Protein AF-A0A3B8LPH6-F1 (afdb_monomer)

Nearest PDB structures (foldseek):
  3hgm-assembly2_D  TM=7.613E-01  e=6.198E-11  Halomonas elongata
  3s3t-assembly1_A  TM=7.847E-01  e=5.591E-10  Lactiplantibacillus plantarum
  3ab8-assembly1_A  TM=7.758E-01  e=8.151E-10  Thermus thermophilus HB8
  5cb0-assembly1_A  TM=7.463E-01  e=8.337E-09  Escherichia coli K-12
  3fg9-assembly3_E  TM=6.403E-01  e=3.191E-07  Lactiplantibacillus plantarum

Mean predicted aligned error: 10.12 Å

Radius of gyration: 23.24 Å; Cα contacts (8 Å, |Δi|>4): 334; chains: 1; bounding box: 80×33×64 Å

Structure (mmCIF, N/CA/C/O backbone):
data_AF-A0A3B8LPH6-F1
#
_entry.id   AF-A0A3B8LPH6-F1
#
loop_
_atom_site.group_PDB
_atom_site.id
_atom_site.type_symbol
_atom_site.label_atom_id
_atom_site.label_alt_id
_atom_site.label_comp_id
_atom_site.label_asym_id
_atom_site.label_entity_id
_atom_site.label_seq_id
_atom_site.pdbx_PDB_ins_code
_atom_site.Cartn_x
_atom_site.Cartn_y
_atom_site.Cartn_z
_atom_site.occupancy
_atom_site.B_iso_or_equiv
_atom_site.auth_seq_id
_atom_site.auth_comp_id
_atom_site.auth_asym_id
_atom_site.auth_atom_id
_atom_site.pdbx_PDB_model_num
ATOM 1 N N . MET A 1 1 ? -33.692 20.816 -14.068 1.00 32.69 1 MET A N 1
ATOM 2 C CA . MET A 1 1 ? -32.895 20.202 -15.148 1.00 32.69 1 MET A CA 1
ATOM 3 C C . MET A 1 1 ? -31.605 19.705 -14.508 1.00 32.69 1 MET A C 1
ATOM 5 O O . MET A 1 1 ? -30.632 20.439 -14.446 1.00 32.69 1 MET A O 1
ATOM 9 N N . LEU A 1 2 ? -31.676 18.539 -13.862 1.00 27.64 2 LEU A N 1
ATOM 10 C CA . LEU A 1 2 ? -30.582 17.932 -13.099 1.00 27.64 2 LEU A CA 1
ATOM 11 C C . LEU A 1 2 ? -29.952 16.872 -13.994 1.00 27.64 2 LEU A C 1
ATOM 13 O O . LEU A 1 2 ? -30.613 15.901 -14.356 1.00 27.64 2 LEU A O 1
ATOM 17 N N . VAL A 1 3 ? -28.712 17.108 -14.406 1.00 26.84 3 VAL A N 1
ATOM 18 C CA . VAL A 1 3 ? -27.952 16.158 -15.212 1.00 26.84 3 VAL A CA 1
ATOM 19 C C . VAL A 1 3 ? -27.444 15.083 -14.257 1.00 26.84 3 VAL A C 1
ATOM 21 O O . VAL A 1 3 ? -26.535 15.318 -13.467 1.00 26.84 3 VAL A O 1
ATOM 24 N N . HIS A 1 4 ? -28.092 13.920 -14.292 1.00 27.17 4 HIS A N 1
ATOM 25 C CA . HIS A 1 4 ? -27.552 12.668 -13.776 1.00 27.17 4 HIS A CA 1
ATOM 26 C C . HIS A 1 4 ? -26.277 12.368 -14.575 1.00 27.17 4 HIS A C 1
ATOM 28 O O . HIS A 1 4 ? -26.345 11.915 -15.716 1.00 27.17 4 HIS A O 1
ATOM 34 N N . MET A 1 5 ? -25.112 12.679 -14.009 1.00 23.91 5 MET A N 1
ATOM 35 C CA . MET A 1 5 ? -23.829 12.272 -14.570 1.00 23.91 5 MET A CA 1
ATOM 36 C C . MET A 1 5 ? -23.584 10.824 -14.138 1.00 23.91 5 MET A C 1
ATOM 38 O O . MET A 1 5 ? -22.900 10.556 -13.156 1.00 23.91 5 MET A O 1
ATOM 42 N N . GLN A 1 6 ? -24.220 9.883 -14.841 1.00 26.06 6 GLN A N 1
ATOM 43 C CA . GLN A 1 6 ? -23.790 8.489 -14.837 1.00 26.06 6 GLN A CA 1
ATOM 44 C C . GLN A 1 6 ? -22.379 8.459 -15.425 1.00 26.06 6 GLN A C 1
ATOM 46 O O . GLN A 1 6 ? -22.194 8.609 -16.633 1.00 26.06 6 GLN A O 1
ATOM 51 N N . VAL A 1 7 ? -21.380 8.305 -14.560 1.00 29.08 7 VAL A N 1
ATOM 52 C CA . VAL A 1 7 ? -20.050 7.868 -14.970 1.00 29.08 7 VAL A CA 1
ATOM 53 C C . VAL A 1 7 ? -20.232 6.458 -15.528 1.00 29.08 7 VAL A C 1
ATOM 55 O O . VAL A 1 7 ? -20.492 5.511 -14.790 1.00 29.08 7 VAL A O 1
ATOM 58 N N . LEU A 1 8 ? -20.196 6.345 -16.855 1.00 24.50 8 LEU A N 1
ATOM 59 C CA . LEU A 1 8 ? -20.057 5.080 -17.564 1.00 24.50 8 LEU A CA 1
ATOM 60 C C . LEU A 1 8 ? -18.730 4.452 -17.121 1.00 24.50 8 LEU A C 1
ATOM 62 O O . LEU A 1 8 ? -17.675 4.803 -17.642 1.00 24.50 8 LEU A O 1
ATOM 66 N N . MET A 1 9 ? -18.789 3.544 -16.145 1.00 28.52 9 MET A N 1
ATOM 67 C CA . MET A 1 9 ? -17.714 2.595 -15.867 1.00 28.52 9 MET A CA 1
ATOM 68 C C . MET A 1 9 ? -17.659 1.636 -17.060 1.00 28.52 9 MET A C 1
ATOM 70 O O . MET A 1 9 ? -18.396 0.653 -17.127 1.00 28.52 9 MET A O 1
ATOM 74 N N . THR A 1 10 ? -16.868 1.971 -18.077 1.00 29.16 10 THR A N 1
ATOM 75 C CA . THR A 1 10 ? -16.512 1.022 -19.132 1.00 29.16 10 THR A CA 1
ATOM 76 C C . THR A 1 10 ? -15.682 -0.077 -18.483 1.00 29.16 10 THR A C 1
ATOM 78 O O . THR A 1 10 ? -14.608 0.212 -17.963 1.00 29.16 10 THR A O 1
ATOM 81 N N . GLY A 1 11 ? -16.209 -1.303 -18.467 1.00 31.48 11 GLY A N 1
ATOM 82 C CA . GLY A 1 11 ? -15.582 -2.458 -17.829 1.00 31.48 11 GLY A CA 1
ATOM 83 C C . GLY A 1 11 ? -14.140 -2.668 -18.288 1.00 31.48 11 GLY A C 1
ATOM 84 O O . GLY A 1 11 ? -13.902 -3.076 -19.425 1.00 31.48 11 GLY A O 1
ATOM 85 N N . GLY A 1 12 ? -13.202 -2.378 -17.388 1.00 34.47 12 GLY A N 1
ATOM 86 C CA . GLY A 1 12 ? -11.837 -2.888 -17.429 1.00 34.47 12 GLY A CA 1
ATOM 87 C C . GLY A 1 12 ? -11.775 -4.323 -16.884 1.00 34.47 12 GLY A C 1
ATOM 88 O O . GLY A 1 12 ? -12.769 -4.818 -16.344 1.00 34.47 12 GLY A O 1
ATOM 89 N N . PRO A 1 13 ? -10.640 -5.024 -17.052 1.00 41.91 13 PRO A N 1
ATOM 90 C CA . PRO A 1 13 ? -10.456 -6.372 -16.521 1.00 41.91 13 PRO A CA 1
ATOM 91 C C . PRO A 1 13 ? -10.675 -6.404 -14.998 1.00 41.91 13 PRO A C 1
ATOM 93 O O . PRO A 1 13 ? -10.377 -5.441 -14.298 1.00 41.91 13 PRO A O 1
ATOM 96 N N . MET A 1 14 ? -11.218 -7.524 -14.508 1.00 48.88 14 MET A N 1
ATOM 97 C CA . MET A 1 14 ? -11.501 -7.805 -13.091 1.00 48.88 14 MET A CA 1
ATOM 98 C C . MET A 1 14 ? -10.328 -7.369 -12.188 1.00 48.88 14 MET A C 1
ATOM 100 O O . MET A 1 14 ? -9.176 -7.663 -12.503 1.00 48.88 14 MET A O 1
ATOM 104 N N . GLY A 1 15 ? -10.628 -6.639 -11.107 1.00 62.53 15 GLY A N 1
ATOM 105 C CA . GLY A 1 15 ? -9.662 -5.814 -10.375 1.00 62.53 15 GLY A CA 1
ATOM 106 C C . GLY A 1 15 ? -8.445 -6.556 -9.804 1.00 62.53 15 GLY A C 1
ATOM 107 O O . GLY A 1 15 ? -8.575 -7.623 -9.211 1.00 62.53 15 GLY A O 1
ATOM 108 N N . LEU A 1 16 ? -7.265 -5.936 -9.946 1.00 84.94 16 LEU A N 1
ATOM 109 C CA . LEU A 1 16 ? -5.978 -6.387 -9.394 1.00 84.94 16 LEU A CA 1
ATOM 110 C C . LEU A 1 16 ? -6.007 -6.625 -7.872 1.00 84.94 16 LEU A C 1
ATOM 112 O O . LEU A 1 16 ? -5.319 -7.515 -7.381 1.00 84.94 16 LEU A O 1
ATOM 116 N N . PHE A 1 17 ? -6.807 -5.851 -7.133 1.00 91.06 17 PHE A N 1
ATOM 117 C CA . PHE A 1 17 ? -6.921 -5.944 -5.676 1.00 91.06 17 PHE A CA 1
ATOM 118 C C . PHE A 1 17 ? -8.282 -6.484 -5.263 1.00 91.06 17 PHE A C 1
ATOM 120 O O . PHE A 1 17 ? -9.307 -6.023 -5.755 1.00 91.06 17 PHE A O 1
ATOM 127 N N . LYS A 1 18 ? -8.298 -7.408 -4.302 1.00 93.38 18 LYS A N 1
ATOM 128 C CA . LYS A 1 18 ? -9.516 -7.921 -3.661 1.00 93.38 18 LYS A CA 1
ATOM 129 C C . LYS A 1 18 ? -9.637 -7.428 -2.226 1.00 93.38 18 LYS A C 1
ATOM 131 O O . LYS A 1 18 ? -10.752 -7.208 -1.752 1.00 93.38 18 LYS A O 1
ATOM 136 N N . HIS A 1 19 ? -8.512 -7.227 -1.543 1.00 95.12 19 HIS A N 1
ATOM 137 C CA . HIS A 1 19 ? -8.480 -6.705 -0.183 1.00 95.12 19 HIS A CA 1
ATOM 138 C C . HIS A 1 19 ? -7.357 -5.682 0.007 1.00 95.12 19 HIS A C 1
ATOM 140 O O . HIS A 1 19 ? -6.170 -5.996 -0.090 1.00 95.12 19 HIS A O 1
ATOM 146 N N . ILE A 1 20 ? -7.755 -4.451 0.324 1.00 96.00 20 ILE A N 1
ATOM 147 C CA . ILE A 1 20 ? -6.859 -3.327 0.591 1.00 96.00 20 ILE A CA 1
ATOM 148 C C . ILE A 1 20 ? -6.884 -3.018 2.089 1.00 96.00 20 ILE A C 1
ATOM 150 O O . ILE A 1 20 ? -7.947 -2.955 2.709 1.00 96.00 20 ILE A O 1
ATOM 154 N N . VAL A 1 21 ? -5.711 -2.791 2.673 1.00 96.38 21 VAL A N 1
ATOM 155 C CA . VAL A 1 21 ? -5.554 -2.283 4.040 1.00 96.38 21 VAL A CA 1
ATOM 156 C C . VAL A 1 21 ? -5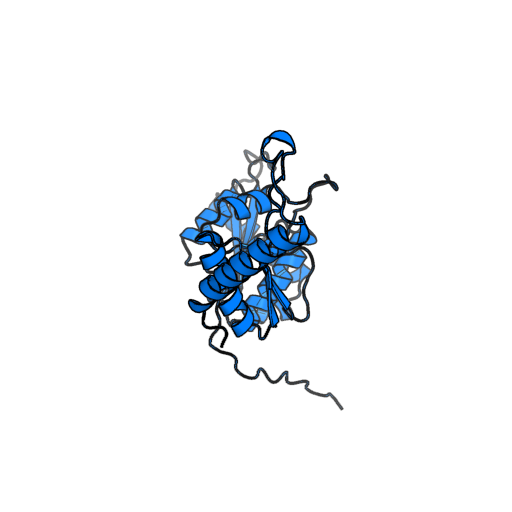.002 -0.874 3.995 1.00 96.38 21 VAL A C 1
ATOM 158 O O . VAL A 1 21 ? -4.034 -0.623 3.289 1.00 96.38 21 VAL A O 1
ATOM 161 N N . VAL A 1 22 ? -5.552 0.034 4.797 1.00 95.12 22 VAL A N 1
ATOM 162 C CA . VAL A 1 22 ? -4.958 1.356 5.024 1.00 95.12 22 VAL A CA 1
ATOM 163 C C . VAL A 1 22 ? -4.724 1.602 6.507 1.00 95.12 22 VAL A C 1
ATOM 165 O O . VAL A 1 22 ? -5.615 1.395 7.330 1.00 95.12 22 VAL A O 1
ATOM 168 N N . GLY A 1 23 ? -3.515 2.041 6.852 1.00 92.44 23 GLY A N 1
ATOM 169 C CA . GLY A 1 23 ? -3.179 2.472 8.207 1.00 92.44 23 GLY A CA 1
ATOM 170 C C . GLY A 1 23 ? -3.486 3.954 8.413 1.00 92.44 23 GLY A C 1
ATOM 171 O O . GLY A 1 23 ? -3.095 4.778 7.586 1.00 92.44 23 GLY A O 1
ATOM 172 N N . THR A 1 24 ? -4.130 4.307 9.527 1.00 91.50 24 THR A N 1
ATOM 173 C CA . THR A 1 24 ? -4.400 5.703 9.891 1.00 91.50 24 THR A CA 1
ATOM 174 C C . THR A 1 24 ? -3.997 6.033 11.326 1.00 91.50 24 THR A C 1
ATOM 176 O O . THR A 1 24 ? -4.273 5.289 12.266 1.00 91.50 24 THR A O 1
ATOM 179 N N . ASP A 1 25 ? -3.340 7.179 11.492 1.00 88.38 25 ASP A N 1
ATOM 180 C CA . ASP A 1 25 ? -3.111 7.862 12.769 1.00 88.38 25 ASP A CA 1
ATOM 181 C C . ASP A 1 25 ? -3.979 9.130 12.899 1.00 88.38 25 ASP A C 1
ATOM 183 O O . ASP A 1 25 ? -3.735 9.949 13.779 1.00 88.38 25 ASP A O 1
ATOM 187 N N . PHE A 1 26 ? -4.971 9.297 12.010 1.00 89.19 26 PHE A N 1
ATOM 188 C CA . PHE A 1 26 ? -5.825 10.487 11.867 1.00 89.19 26 PHE A CA 1
ATOM 189 C C . PHE A 1 26 ? -5.074 11.789 11.559 1.00 89.19 26 PHE A C 1
ATOM 191 O O . PHE A 1 26 ? -5.611 12.884 11.722 1.00 89.19 26 PHE A O 1
ATOM 198 N N . SER A 1 27 ? -3.826 11.694 11.096 1.00 88.12 27 SER A N 1
ATOM 199 C CA . SER A 1 27 ? -3.120 12.847 10.550 1.00 88.12 27 SER A CA 1
ATOM 200 C C . SER A 1 27 ? -3.641 13.199 9.156 1.00 88.12 27 SER A C 1
ATOM 202 O O . SER A 1 27 ? -4.091 12.341 8.401 1.00 88.12 27 SER A O 1
ATOM 204 N N . GLN A 1 28 ? -3.444 14.451 8.735 1.00 85.94 28 GLN A N 1
ATOM 205 C CA . GLN A 1 28 ? -3.800 14.897 7.380 1.00 85.94 28 GLN A CA 1
ATOM 206 C C . GLN A 1 28 ? -3.166 14.032 6.270 1.00 85.94 28 GLN A C 1
ATOM 208 O O . GLN A 1 28 ? -3.698 13.914 5.171 1.00 85.94 28 GLN A O 1
ATOM 213 N N . GLN A 1 29 ? -1.992 13.450 6.523 1.00 86.62 29 GLN A N 1
ATOM 214 C CA . GLN A 1 29 ? -1.309 12.586 5.557 1.00 86.62 29 GLN A CA 1
ATOM 215 C C . GLN A 1 29 ? -1.875 11.165 5.554 1.00 86.62 29 GLN A C 1
ATOM 217 O O . GLN A 1 29 ? -1.924 10.542 4.495 1.00 86.62 29 GLN A O 1
ATOM 222 N N . ALA A 1 30 ? -2.335 10.670 6.703 1.00 90.06 30 ALA A N 1
ATOM 223 C CA . ALA A 1 30 ? -3.137 9.457 6.751 1.00 90.06 30 ALA A CA 1
ATOM 224 C C . ALA A 1 30 ? -4.485 9.658 6.051 1.00 90.06 30 ALA A C 1
ATOM 226 O O . ALA A 1 30 ? -4.910 8.769 5.321 1.00 90.06 30 ALA A O 1
ATOM 227 N N . ASP A 1 31 ? -5.106 10.833 6.168 1.00 90.56 31 ASP A N 1
ATOM 228 C CA . ASP A 1 31 ? -6.369 11.108 5.480 1.00 90.56 31 ASP A CA 1
ATOM 229 C C . ASP A 1 31 ? -6.229 11.030 3.960 1.00 90.56 31 ASP A C 1
ATOM 231 O O . ASP A 1 31 ? -7.071 10.452 3.276 1.00 90.56 31 ASP A O 1
ATOM 235 N N . VAL A 1 32 ? -5.122 11.555 3.433 1.00 89.88 32 VAL A N 1
ATOM 236 C CA . VAL A 1 32 ? -4.764 11.428 2.016 1.00 89.88 32 VAL A CA 1
ATOM 237 C C . VAL A 1 32 ? -4.632 9.956 1.604 1.00 89.88 32 VAL A C 1
ATOM 239 O O . VAL A 1 32 ? -5.128 9.567 0.550 1.00 89.88 32 VAL A O 1
ATOM 242 N N . ALA A 1 33 ? -4.013 9.122 2.441 1.00 92.62 33 ALA A N 1
ATOM 243 C CA . ALA A 1 33 ? -3.902 7.689 2.184 1.00 92.62 33 ALA A CA 1
ATOM 244 C C . ALA A 1 33 ? -5.259 6.968 2.252 1.00 92.62 33 ALA A C 1
ATOM 24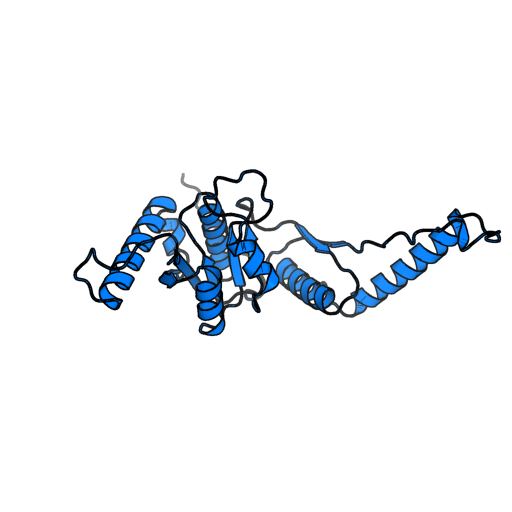6 O O . ALA A 1 33 ? -5.517 6.083 1.441 1.00 92.62 33 ALA A O 1
ATOM 247 N N . VAL A 1 34 ? -6.142 7.358 3.177 1.00 92.69 34 VAL A N 1
ATOM 248 C CA . VAL A 1 34 ? -7.504 6.811 3.279 1.00 92.69 34 VAL A CA 1
ATOM 249 C C . VAL A 1 34 ? -8.329 7.178 2.047 1.00 92.69 34 VAL A C 1
ATOM 251 O O . VAL A 1 34 ? -8.996 6.306 1.496 1.00 92.69 34 VAL A O 1
ATOM 254 N N . GLN A 1 35 ? -8.255 8.423 1.569 1.00 90.69 35 GLN A N 1
ATOM 255 C CA . GLN A 1 35 ? -8.934 8.843 0.336 1.00 90.69 35 GLN A CA 1
ATOM 256 C C . GLN A 1 35 ? -8.493 8.006 -0.867 1.00 90.69 35 GLN A C 1
ATOM 258 O O . GLN A 1 35 ? -9.339 7.523 -1.621 1.00 90.69 35 GLN A O 1
ATOM 263 N N . GLU A 1 36 ? -7.186 7.793 -1.010 1.00 91.31 36 GLU A N 1
ATOM 264 C CA . GLU A 1 36 ? -6.624 6.980 -2.088 1.00 91.31 36 GLU A CA 1
ATOM 265 C C . GLU A 1 36 ? -7.051 5.509 -1.973 1.00 91.31 36 GLU A C 1
ATOM 267 O O . GLU A 1 36 ? -7.463 4.891 -2.953 1.00 91.31 36 GLU A O 1
ATOM 272 N N . ALA A 1 37 ? -7.039 4.949 -0.761 1.00 93.38 37 ALA A N 1
ATOM 273 C CA . ALA A 1 37 ? -7.474 3.578 -0.520 1.00 93.38 37 ALA A CA 1
ATOM 274 C C . ALA A 1 37 ? -8.968 3.378 -0.825 1.00 93.38 37 ALA A C 1
ATOM 276 O O . ALA A 1 37 ? -9.338 2.358 -1.402 1.00 93.38 37 ALA A O 1
ATOM 277 N N . VAL A 1 38 ? -9.826 4.351 -0.490 1.00 91.88 38 VAL A N 1
ATOM 278 C CA . VAL A 1 38 ? -11.256 4.335 -0.851 1.00 91.88 38 VAL A CA 1
ATOM 279 C C . VAL A 1 38 ? -11.436 4.403 -2.367 1.00 91.88 38 VAL A C 1
ATOM 281 O O . VAL A 1 38 ? -12.257 3.667 -2.916 1.00 91.88 38 VAL A O 1
ATOM 284 N N . TYR A 1 39 ? -10.669 5.255 -3.055 1.00 89.38 39 TYR A N 1
ATOM 285 C CA . TYR A 1 39 ? -10.691 5.336 -4.515 1.00 89.38 39 TYR A CA 1
ATOM 286 C C . TYR A 1 39 ? -10.323 3.990 -5.154 1.00 89.38 39 TYR A C 1
ATOM 288 O O . TYR A 1 39 ? -11.112 3.455 -5.936 1.00 89.38 39 TYR A O 1
ATOM 296 N N . LEU A 1 40 ? -9.183 3.410 -4.769 1.00 90.25 40 LEU A N 1
ATOM 297 C CA . LEU A 1 40 ? -8.720 2.118 -5.277 1.00 90.25 40 LEU A CA 1
ATOM 298 C C . LEU A 1 40 ? -9.711 0.998 -4.962 1.00 90.25 40 LEU A C 1
ATOM 300 O O . LEU A 1 40 ? -10.076 0.232 -5.851 1.00 90.25 40 LEU A O 1
ATOM 304 N N . ALA A 1 41 ? -10.212 0.929 -3.729 1.00 92.31 41 ALA A N 1
ATOM 305 C CA . ALA A 1 41 ? -11.171 -0.099 -3.349 1.00 92.31 41 ALA A CA 1
ATOM 306 C C . ALA A 1 41 ? -12.448 -0.025 -4.196 1.00 92.31 41 ALA A C 1
ATOM 308 O O . ALA A 1 41 ? -12.950 -1.051 -4.646 1.00 92.31 41 ALA A O 1
ATOM 309 N N . ARG A 1 42 ? -12.922 1.186 -4.512 1.00 89.31 42 ARG A N 1
ATOM 310 C CA . ARG A 1 42 ? -14.058 1.377 -5.418 1.00 89.31 42 ARG A CA 1
ATOM 311 C C . ARG A 1 42 ? -13.740 0.961 -6.857 1.00 89.31 42 ARG A C 1
ATOM 313 O O . ARG A 1 42 ? -14.590 0.352 -7.493 1.00 89.31 42 ARG A O 1
ATOM 320 N N . GLN A 1 43 ? -12.563 1.306 -7.386 1.00 86.88 43 GLN A N 1
ATOM 321 C CA . GLN A 1 43 ? -12.176 0.951 -8.762 1.00 86.88 43 GLN A CA 1
ATOM 322 C C . GLN A 1 43 ? -12.013 -0.558 -8.959 1.00 86.88 43 GLN A C 1
ATOM 324 O O . GLN A 1 43 ? -12.337 -1.074 -10.024 1.00 86.88 43 GLN A O 1
ATOM 329 N N . HIS A 1 44 ? -11.521 -1.255 -7.938 1.00 88.81 44 HIS A N 1
ATOM 330 C CA . HIS A 1 44 ? -11.242 -2.686 -8.002 1.00 88.81 44 HIS A CA 1
ATOM 331 C C . HIS A 1 44 ? -12.359 -3.561 -7.415 1.00 88.81 44 HIS A C 1
ATOM 333 O O . HIS A 1 44 ? -12.206 -4.777 -7.389 1.00 88.81 44 HIS A O 1
ATOM 339 N N . GLU A 1 45 ? -13.460 -2.960 -6.944 1.00 90.56 45 GLU A N 1
ATOM 340 C CA . GLU A 1 45 ? -14.518 -3.648 -6.182 1.00 90.56 45 GLU A CA 1
ATOM 341 C C . GLU A 1 45 ? -13.951 -4.438 -4.983 1.00 90.56 45 GLU A C 1
ATOM 343 O O . GLU A 1 45 ? -14.429 -5.513 -4.618 1.00 90.56 45 GLU A O 1
ATOM 348 N N . ALA A 1 46 ? -12.896 -3.897 -4.372 1.00 93.00 46 ALA A N 1
ATOM 349 C CA . ALA A 1 46 ? -12.162 -4.528 -3.290 1.00 93.00 46 ALA A CA 1
ATOM 350 C C . ALA A 1 46 ? -12.789 -4.210 -1.929 1.00 93.00 46 ALA A C 1
ATOM 352 O O . ALA A 1 46 ? -13.327 -3.125 -1.690 1.00 93.00 46 ALA A O 1
ATOM 353 N N . LYS A 1 47 ? -12.619 -5.134 -0.986 1.00 95.12 47 LYS A N 1
ATOM 354 C CA . LYS A 1 47 ? -12.839 -4.864 0.434 1.00 95.12 47 LYS A CA 1
ATOM 355 C C . LYS A 1 47 ? -11.769 -3.899 0.948 1.00 95.12 47 LYS A C 1
ATOM 357 O O . LYS A 1 47 ? -10.591 -4.052 0.619 1.00 95.12 47 LYS A O 1
ATOM 362 N N . LEU A 1 48 ? -12.152 -2.972 1.825 1.00 95.44 48 LEU A N 1
ATOM 363 C CA . LEU A 1 48 ? -11.232 -2.047 2.485 1.00 95.44 48 LEU A CA 1
ATOM 364 C C . LEU A 1 48 ? -11.237 -2.249 4.003 1.00 95.44 48 LEU A C 1
ATOM 366 O O . LEU A 1 48 ? -12.264 -2.120 4.665 1.00 95.44 48 LEU A O 1
ATOM 370 N N . SER A 1 49 ? -10.066 -2.505 4.578 1.00 95.19 49 SER A N 1
ATOM 371 C CA . SER A 1 49 ? -9.869 -2.521 6.028 1.00 95.19 49 SER A CA 1
ATOM 372 C C . SER A 1 49 ? -9.076 -1.288 6.464 1.00 95.19 49 SER A C 1
ATOM 374 O O . SER A 1 49 ? -7.931 -1.099 6.059 1.00 95.19 49 SER A O 1
ATOM 376 N N . ILE A 1 50 ? -9.681 -0.440 7.296 1.00 94.38 50 ILE A N 1
ATOM 377 C CA . ILE A 1 50 ? -9.045 0.759 7.853 1.00 94.38 50 ILE A CA 1
ATOM 378 C C . ILE A 1 50 ? -8.558 0.435 9.260 1.00 94.38 50 ILE A C 1
ATOM 380 O O . ILE A 1 50 ? -9.363 0.167 10.155 1.00 94.38 50 ILE A O 1
ATOM 384 N N . LEU A 1 51 ? -7.242 0.450 9.444 1.00 93.44 51 LEU A N 1
ATOM 385 C CA . LEU A 1 51 ? -6.580 0.084 10.687 1.00 93.44 51 LEU A CA 1
ATOM 386 C C . LEU A 1 51 ? -6.071 1.328 11.405 1.00 93.44 51 LEU A C 1
ATOM 388 O O . LEU A 1 51 ? -5.230 2.061 10.887 1.00 93.44 51 LEU A O 1
ATOM 392 N N . HIS A 1 52 ? -6.531 1.517 12.635 1.00 91.62 52 HIS A N 1
ATOM 393 C CA . HIS A 1 52 ? -5.935 2.450 13.575 1.00 91.62 52 HIS A CA 1
ATOM 394 C C . HIS A 1 52 ? -5.117 1.671 14.606 1.00 91.62 52 HIS A C 1
ATOM 396 O O . HIS A 1 52 ? -5.662 0.845 15.336 1.00 91.62 52 HIS A O 1
ATOM 402 N N . VAL A 1 53 ? -3.806 1.916 14.664 1.00 89.81 53 VAL A N 1
ATOM 403 C CA . VAL A 1 53 ? -2.939 1.290 15.670 1.00 89.81 53 VAL A CA 1
ATOM 404 C C . VAL A 1 53 ? -2.551 2.325 16.707 1.00 89.81 53 VAL A C 1
ATOM 406 O O . VAL A 1 53 ? -1.897 3.320 16.393 1.00 89.81 53 VAL A O 1
ATOM 409 N N . ILE A 1 54 ? -2.915 2.057 17.952 1.00 85.06 54 ILE A N 1
ATOM 410 C CA . ILE A 1 54 ? -2.523 2.872 19.092 1.00 85.06 54 ILE A CA 1
ATOM 411 C C . ILE A 1 54 ? -1.134 2.441 19.505 1.00 85.06 54 ILE A C 1
ATOM 413 O O . ILE A 1 54 ? -0.920 1.305 19.934 1.00 85.06 54 ILE A O 1
ATOM 417 N N . ASP A 1 55 ? -0.195 3.369 19.348 1.00 83.56 55 ASP A N 1
ATOM 418 C CA . ASP A 1 55 ? 1.196 3.120 19.671 1.00 83.56 55 ASP A CA 1
ATOM 419 C C . ASP A 1 55 ? 1.356 2.929 21.181 1.00 83.56 55 ASP A C 1
ATOM 421 O O . ASP A 1 55 ? 1.192 3.870 21.960 1.00 83.56 55 ASP A O 1
ATOM 425 N N . GLU A 1 56 ? 1.733 1.718 21.587 1.00 80.50 56 GLU A N 1
ATOM 426 C CA . GLU A 1 56 ? 1.998 1.362 22.987 1.00 80.50 56 GLU A CA 1
ATOM 427 C C . GLU A 1 56 ? 3.032 2.283 23.659 1.00 80.50 56 GLU A C 1
ATOM 429 O O . GLU A 1 56 ? 3.062 2.417 24.878 1.00 80.50 56 GLU A O 1
ATOM 434 N N . ARG A 1 57 ? 3.885 2.950 22.869 1.00 77.31 57 ARG A N 1
ATOM 435 C CA . ARG A 1 57 ? 4.917 3.871 23.363 1.00 77.31 57 ARG A CA 1
ATOM 436 C C . ARG A 1 57 ? 4.387 5.282 23.588 1.00 77.31 57 ARG A C 1
ATOM 438 O O . ARG A 1 57 ? 5.017 6.054 24.306 1.00 77.31 57 ARG A O 1
ATOM 445 N N . ALA A 1 58 ? 3.290 5.644 22.927 1.00 68.12 58 ALA A N 1
ATOM 446 C CA . ALA A 1 58 ? 2.676 6.962 23.043 1.00 68.12 58 ALA A CA 1
ATOM 447 C C . ALA A 1 58 ? 1.742 7.056 24.253 1.00 68.12 58 ALA A C 1
ATOM 449 O O . ALA A 1 58 ? 1.365 8.159 24.650 1.00 68.12 58 ALA A O 1
ATOM 450 N N . VAL A 1 59 ? 1.381 5.919 24.850 1.00 64.00 59 VAL A N 1
ATOM 451 C CA . VAL A 1 59 ? 0.394 5.876 25.917 1.00 64.00 59 VAL A CA 1
ATOM 452 C C . VAL A 1 59 ? 0.947 5.140 27.138 1.00 64.00 59 VAL A C 1
ATOM 454 O O . VAL A 1 59 ? 1.247 3.952 27.085 1.00 64.00 59 VAL A O 1
ATOM 457 N N . ASN A 1 60 ? 1.025 5.833 28.278 1.00 59.16 60 ASN A N 1
ATOM 458 C CA . ASN A 1 60 ? 1.207 5.199 29.590 1.00 59.16 60 ASN A CA 1
ATOM 459 C C . ASN A 1 60 ? -0.116 4.521 29.985 1.00 59.16 60 ASN A C 1
ATOM 461 O O . ASN A 1 60 ? -0.913 5.069 30.741 1.00 59.16 60 ASN A O 1
ATOM 465 N N . TYR A 1 61 ? -0.386 3.359 29.396 1.00 56.31 61 TYR A N 1
ATOM 466 C CA . TYR A 1 61 ? -1.720 2.751 29.362 1.00 56.31 61 TYR A CA 1
ATOM 467 C C . TYR A 1 61 ? -2.176 2.062 30.650 1.00 56.31 61 TYR A C 1
ATOM 469 O O . TYR A 1 61 ? -3.272 1.514 30.698 1.00 56.31 61 TYR A O 1
ATOM 477 N N . GLN A 1 62 ? -1.334 1.996 31.679 1.00 49.19 62 GLN A N 1
ATOM 478 C CA . GLN A 1 62 ? -1.465 0.890 32.621 1.00 49.19 62 GLN A CA 1
ATOM 479 C C . GLN A 1 62 ? -2.572 1.002 33.685 1.00 49.19 62 GLN A C 1
ATOM 481 O O . GLN A 1 62 ? -2.816 -0.018 34.316 1.00 49.19 62 GLN A O 1
ATOM 486 N N . GLU A 1 63 ? -3.273 2.130 33.913 1.00 52.38 63 GLU A N 1
ATOM 487 C CA . GLU A 1 63 ? -4.105 2.225 35.145 1.00 52.38 63 GLU A CA 1
ATOM 488 C C . GLU A 1 63 ? -5.431 3.025 35.125 1.00 52.38 63 GLU A C 1
ATOM 490 O O . GLU A 1 63 ? -6.085 3.098 36.164 1.00 52.38 63 GLU A O 1
ATOM 495 N N . SER A 1 64 ? -5.898 3.629 34.025 1.00 58.31 64 SER A N 1
ATOM 496 C CA . SER A 1 64 ? -6.947 4.674 34.135 1.00 58.31 64 SER A CA 1
ATOM 497 C C . SER A 1 64 ? -8.394 4.299 33.777 1.00 58.31 64 SER A C 1
ATOM 499 O O . SER A 1 64 ? -9.283 5.105 34.062 1.00 58.31 64 SER A O 1
ATOM 501 N N . LEU A 1 65 ? -8.688 3.123 33.206 1.00 63.53 65 LEU A N 1
ATOM 502 C CA . LEU A 1 65 ? -10.063 2.748 32.826 1.00 63.53 65 LEU A CA 1
ATOM 503 C C . LEU A 1 65 ? -10.428 1.322 33.282 1.00 63.53 65 LEU A C 1
ATOM 505 O O . LEU A 1 65 ? -9.678 0.392 32.996 1.00 63.53 65 LEU A O 1
ATOM 509 N N . PRO A 1 66 ? -11.578 1.115 33.960 1.00 75.94 66 PRO A N 1
ATOM 510 C CA . PRO A 1 66 ? -12.030 -0.198 34.423 1.00 75.94 66 PRO A CA 1
ATOM 511 C C . PRO A 1 66 ? -12.701 -0.986 33.283 1.00 75.94 66 PRO A C 1
ATOM 513 O O . PRO A 1 66 ? -13.849 -1.404 33.408 1.00 75.94 66 PRO A O 1
ATOM 516 N N . LEU A 1 67 ? -12.011 -1.134 32.152 1.00 77.56 67 LEU A N 1
ATOM 517 C CA . LEU A 1 67 ? -12.483 -1.875 30.981 1.00 77.56 67 LEU A CA 1
ATOM 518 C C . LEU A 1 67 ? -11.641 -3.136 30.795 1.00 77.56 67 LEU A C 1
ATOM 520 O O . LEU A 1 67 ? -10.433 -3.128 31.041 1.00 77.56 67 LEU A O 1
ATOM 524 N N . SER A 1 68 ? -12.265 -4.215 30.330 1.00 81.94 68 SER A N 1
ATOM 525 C CA . SER A 1 68 ? -11.520 -5.353 29.792 1.00 81.94 68 SER A CA 1
ATOM 526 C C . SER A 1 68 ? -10.811 -4.969 28.479 1.00 81.94 68 SER A C 1
ATOM 528 O O . SER A 1 68 ? -11.228 -4.016 27.814 1.00 81.94 68 SER A O 1
ATOM 530 N N . PRO A 1 69 ? -9.760 -5.703 28.061 1.00 75.75 69 PRO A N 1
ATOM 531 C CA . PRO A 1 69 ? -9.085 -5.449 26.786 1.00 75.75 69 PRO A CA 1
ATOM 532 C C . PRO A 1 69 ? -10.036 -5.421 25.578 1.00 75.75 69 PRO A C 1
ATOM 534 O O . PRO A 1 69 ? -9.937 -4.529 24.744 1.00 75.75 69 PRO A O 1
ATOM 537 N N . GLU A 1 70 ? -11.009 -6.334 25.524 1.00 79.81 70 GLU A N 1
ATOM 538 C CA . GLU A 1 70 ? -11.975 -6.437 24.419 1.00 79.81 70 GLU A CA 1
ATOM 539 C C . GLU A 1 70 ? -12.964 -5.257 24.383 1.00 79.81 70 GLU A C 1
ATOM 541 O O . GLU A 1 70 ? -13.244 -4.696 23.319 1.00 79.81 70 GLU A O 1
ATOM 546 N N . GLU A 1 71 ? -13.469 -4.827 25.546 1.00 82.94 71 GLU A N 1
ATOM 547 C CA . GLU A 1 71 ? -14.319 -3.631 25.646 1.00 82.94 71 GLU A CA 1
ATOM 548 C C . GLU A 1 71 ? -13.553 -2.376 25.228 1.00 82.94 71 GLU A C 1
ATOM 550 O O . GLU A 1 71 ? -14.100 -1.495 24.563 1.00 82.94 71 GLU A O 1
ATOM 555 N N . PHE A 1 72 ? -12.273 -2.311 25.593 1.00 77.94 72 PHE A N 1
ATOM 556 C CA . PHE A 1 72 ? -11.402 -1.212 25.229 1.00 77.94 72 PHE A CA 1
ATOM 557 C C . PHE A 1 72 ? -11.172 -1.156 23.712 1.00 77.94 72 PHE A C 1
ATOM 559 O O . PHE A 1 72 ? -11.380 -0.112 23.094 1.00 77.94 72 PHE A O 1
ATOM 566 N N . GLU A 1 73 ? -10.782 -2.272 23.093 1.00 76.06 73 GLU A N 1
ATOM 567 C CA . GLU A 1 73 ? -10.611 -2.381 21.637 1.00 76.06 73 GLU A CA 1
ATOM 568 C C . GLU A 1 73 ? -11.893 -2.006 20.888 1.00 76.06 73 GLU A C 1
ATOM 570 O O . GLU A 1 73 ? -11.853 -1.259 19.907 1.00 76.06 73 GLU A O 1
ATOM 575 N N . THR A 1 74 ? -13.044 -2.455 21.392 1.00 82.81 74 THR A N 1
ATOM 576 C CA . THR A 1 74 ? -14.354 -2.123 20.824 1.00 82.81 74 THR A CA 1
ATOM 577 C C . THR A 1 74 ? -14.632 -0.622 20.889 1.00 82.81 74 THR A C 1
ATOM 579 O O . THR A 1 74 ? -15.047 -0.034 19.889 1.00 82.81 74 THR A O 1
ATOM 582 N N . LEU A 1 75 ? -14.382 0.016 22.037 1.00 84.00 75 LEU A N 1
ATOM 583 C CA . LEU A 1 75 ? -14.561 1.459 22.216 1.00 84.00 75 LEU A CA 1
ATOM 584 C C . LEU A 1 75 ? -13.682 2.257 21.243 1.00 84.00 75 LEU A C 1
ATOM 586 O O . LEU A 1 75 ? -14.157 3.185 20.591 1.00 84.00 75 LEU A O 1
ATOM 590 N N . LEU A 1 76 ? -12.416 1.870 21.102 1.00 82.69 76 LEU A N 1
ATOM 591 C CA . LEU A 1 76 ? -11.490 2.509 20.170 1.00 82.69 76 LEU A CA 1
ATOM 592 C C . LEU A 1 76 ? -11.902 2.333 18.716 1.00 82.69 76 LEU A C 1
ATOM 594 O O . LEU A 1 76 ? -11.806 3.276 17.938 1.00 82.69 76 LEU A O 1
ATOM 598 N N . ALA A 1 77 ? -12.349 1.137 18.334 1.00 82.88 77 ALA A N 1
ATOM 599 C CA . ALA A 1 77 ? -12.812 0.877 16.979 1.00 82.88 77 ALA A CA 1
ATOM 600 C C . ALA A 1 77 ? -14.056 1.717 16.653 1.00 82.88 77 ALA A C 1
ATOM 602 O O . ALA A 1 77 ? -14.181 2.225 15.538 1.00 82.88 77 ALA A O 1
ATOM 603 N N . GLN A 1 78 ? -14.955 1.905 17.625 1.00 87.25 78 GLN A N 1
ATOM 604 C CA . GLN A 1 78 ? -16.114 2.788 17.488 1.00 87.25 78 GLN A CA 1
ATOM 605 C C . GLN A 1 78 ? -15.705 4.255 17.345 1.00 87.25 78 GLN A C 1
ATOM 607 O O . GLN A 1 78 ? -16.233 4.942 16.473 1.00 87.25 78 GLN A O 1
ATOM 612 N N . GLU A 1 79 ? -14.751 4.722 18.150 1.00 86.44 79 GLU A N 1
ATOM 613 C CA . GLU A 1 79 ? -14.247 6.094 18.075 1.00 86.44 79 GLU A CA 1
ATOM 614 C C . GLU A 1 79 ? -13.513 6.352 16.755 1.00 86.44 79 GLU A C 1
ATOM 616 O O . GLU A 1 79 ? -13.817 7.314 16.055 1.00 86.44 79 GLU A O 1
ATOM 621 N N . ALA A 1 80 ? -12.633 5.435 16.349 1.00 86.44 80 ALA A N 1
ATOM 622 C CA . ALA A 1 80 ? -11.962 5.471 15.056 1.00 86.44 80 ALA A CA 1
ATOM 623 C C . ALA A 1 80 ? -12.973 5.531 13.908 1.00 86.44 80 ALA A C 1
ATOM 625 O O . ALA A 1 80 ? -12.837 6.345 12.995 1.00 86.44 80 ALA A O 1
ATOM 626 N N . LYS A 1 81 ? -14.022 4.700 13.973 1.00 87.25 81 LYS A N 1
ATOM 627 C CA . LYS A 1 81 ? -15.114 4.727 13.002 1.00 87.25 81 LYS A CA 1
ATOM 628 C C . LYS A 1 81 ? -15.785 6.100 13.001 1.00 87.25 81 LYS A C 1
ATOM 630 O O . LYS A 1 81 ? -15.880 6.708 11.944 1.00 87.25 81 LYS A O 1
ATOM 635 N N . ARG A 1 82 ? -16.193 6.624 14.159 1.00 88.50 82 ARG A N 1
ATOM 636 C CA . ARG A 1 82 ? -16.816 7.952 14.274 1.00 88.50 82 ARG A CA 1
ATOM 637 C C . ARG A 1 82 ? -15.958 9.035 13.615 1.00 88.50 82 ARG A C 1
ATOM 639 O O . ARG A 1 82 ? -16.464 9.754 12.760 1.00 88.50 82 ARG A O 1
ATOM 646 N N . THR A 1 83 ? -14.668 9.098 13.942 1.00 88.81 83 THR A N 1
ATOM 647 C CA . THR A 1 83 ? -13.728 10.066 13.360 1.00 88.81 83 THR A CA 1
ATOM 648 C C . THR A 1 83 ? -13.640 9.940 11.841 1.00 88.81 83 THR A C 1
ATOM 650 O O . THR A 1 83 ? -13.729 10.944 11.143 1.00 88.81 83 THR A O 1
ATOM 653 N N . LEU A 1 84 ? -13.525 8.723 11.300 1.00 85.88 84 LEU A N 1
ATOM 654 C CA . LEU A 1 84 ? -13.486 8.509 9.847 1.00 85.88 84 LEU A CA 1
ATOM 655 C C . LEU A 1 84 ? -14.760 9.014 9.158 1.00 85.88 84 LEU A C 1
ATOM 657 O O . LEU A 1 84 ? -14.681 9.685 8.129 1.00 85.88 84 LEU A O 1
ATOM 661 N N . PHE A 1 85 ? -15.929 8.715 9.723 1.00 85.94 85 PHE A N 1
ATOM 662 C CA . PHE A 1 85 ? -17.210 9.153 9.168 1.00 85.94 85 PHE A CA 1
ATOM 663 C C . PHE A 1 85 ? -17.390 10.676 9.251 1.00 85.94 85 PHE A C 1
ATOM 665 O O . PHE A 1 85 ? -17.916 11.271 8.312 1.00 85.94 85 PHE A O 1
ATOM 672 N N . GLU A 1 86 ? -16.901 11.318 10.313 1.00 87.94 86 GLU A N 1
ATOM 673 C CA . GLU A 1 86 ? -16.869 12.782 10.428 1.00 87.94 86 GLU A CA 1
ATOM 674 C C . GLU A 1 86 ? -15.924 13.431 9.405 1.00 87.94 86 GLU A C 1
ATOM 676 O O . GLU A 1 86 ? -16.269 14.462 8.829 1.00 87.94 86 GLU A O 1
ATOM 681 N N . THR A 1 87 ? -14.765 12.823 9.135 1.00 85.69 87 THR A N 1
ATOM 682 C CA . THR A 1 87 ? -13.767 13.367 8.200 1.00 85.69 87 THR A CA 1
ATOM 683 C C . THR A 1 87 ? -14.163 13.195 6.731 1.00 85.69 87 THR A C 1
ATOM 685 O O . THR A 1 87 ? -13.986 14.119 5.937 1.00 85.69 87 THR A O 1
ATOM 688 N N . PHE A 1 88 ? -14.686 12.027 6.341 1.00 83.88 88 PHE A N 1
ATOM 689 C CA . PHE A 1 88 ? -14.923 11.686 4.927 1.00 83.88 88 PHE A CA 1
ATOM 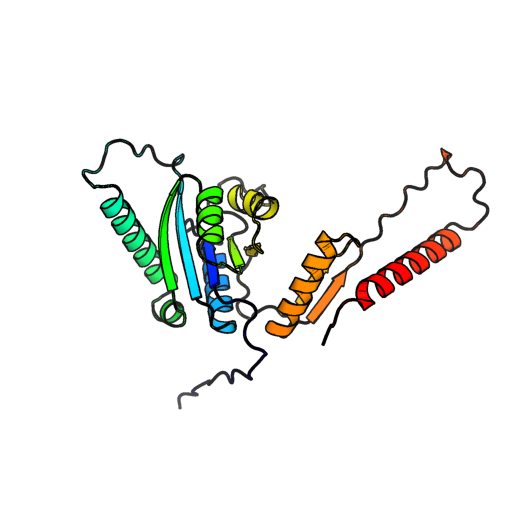690 C C . PHE A 1 88 ? -16.393 11.719 4.502 1.00 83.88 88 PHE A C 1
ATOM 692 O O . PHE A 1 88 ? -16.675 11.709 3.301 1.00 83.88 88 PHE A O 1
ATOM 699 N N . GLY A 1 89 ? -17.321 11.776 5.458 1.00 82.81 89 GLY A N 1
ATOM 700 C CA . GLY A 1 89 ? -18.755 11.685 5.208 1.00 82.81 89 GLY A CA 1
ATOM 701 C C . GLY A 1 89 ? -19.236 10.261 4.905 1.00 82.81 89 GLY A C 1
ATOM 702 O O . GLY A 1 89 ? -18.507 9.420 4.372 1.00 82.81 89 GLY A O 1
ATOM 703 N N . GLU A 1 90 ? -20.506 9.997 5.221 1.00 76.94 90 GLU A N 1
ATOM 704 C CA . GLU A 1 90 ? -21.146 8.687 5.021 1.00 76.94 90 GLU A CA 1
ATOM 705 C C . GLU A 1 90 ? -21.167 8.253 3.551 1.00 76.94 90 GLU A C 1
ATOM 707 O O . GLU A 1 90 ? -20.860 7.102 3.249 1.00 76.94 90 GLU A O 1
ATOM 712 N N . ASP A 1 91 ? -21.464 9.169 2.626 1.00 72.81 91 ASP A N 1
ATOM 713 C CA . ASP A 1 91 ? -21.608 8.849 1.198 1.00 72.81 91 ASP A CA 1
ATOM 714 C C . ASP A 1 91 ? -20.313 8.307 0.575 1.00 72.81 91 ASP A C 1
ATOM 716 O O . ASP A 1 91 ? -20.346 7.417 -0.276 1.00 72.81 91 ASP A O 1
ATOM 720 N N . SER A 1 92 ? -19.156 8.820 1.008 1.00 72.62 92 SER A N 1
ATOM 721 C CA . SER A 1 92 ? -17.858 8.358 0.512 1.00 72.62 92 SER A CA 1
ATOM 722 C C . SER A 1 92 ? -17.563 6.936 0.990 1.00 72.62 92 SER A C 1
ATOM 724 O O . SER A 1 92 ? -17.164 6.075 0.202 1.00 72.62 92 SER A O 1
ATOM 726 N N . LEU A 1 93 ? -17.825 6.668 2.271 1.00 74.75 93 LEU A N 1
ATOM 727 C CA . LEU A 1 93 ? -17.481 5.409 2.928 1.00 74.75 93 LEU A CA 1
ATOM 728 C C . LEU A 1 93 ? -18.480 4.281 2.633 1.00 74.75 93 LEU A C 1
ATOM 730 O O . LEU A 1 93 ? -18.074 3.133 2.512 1.00 74.75 93 LEU A O 1
ATOM 734 N N . ASN A 1 94 ? -19.761 4.592 2.425 1.00 76.38 94 ASN A N 1
ATOM 735 C CA . ASN A 1 94 ? -20.797 3.596 2.113 1.00 76.38 94 ASN A CA 1
ATOM 736 C C . ASN A 1 94 ? -20.696 3.024 0.688 1.00 76.38 94 ASN A C 1
ATOM 738 O O . ASN A 1 94 ? -21.413 2.088 0.341 1.00 76.38 94 ASN A O 1
ATOM 742 N N . SER A 1 95 ? -19.826 3.588 -0.151 1.00 76.69 95 SER A N 1
ATOM 743 C CA . SER A 1 95 ? -19.600 3.121 -1.524 1.00 76.69 95 SER A CA 1
ATOM 744 C C . SER A 1 95 ? -18.675 1.899 -1.632 1.00 76.69 95 SER A C 1
ATOM 746 O O . SER A 1 95 ? -18.455 1.409 -2.738 1.00 76.69 95 SER A O 1
ATOM 748 N N . VAL A 1 96 ? -18.114 1.437 -0.510 1.00 85.12 96 VAL A N 1
ATOM 749 C CA . VAL A 1 96 ? -17.132 0.347 -0.417 1.00 85.12 96 VAL A CA 1
ATOM 750 C C . VAL A 1 96 ? -17.470 -0.524 0.803 1.00 85.12 96 VAL A C 1
ATOM 752 O O . VAL A 1 96 ? -18.008 -0.025 1.791 1.00 85.12 96 VAL A O 1
ATOM 755 N N . ASP A 1 97 ? -17.148 -1.821 0.768 1.00 89.12 97 ASP A N 1
ATOM 756 C CA . ASP A 1 97 ? -17.196 -2.681 1.960 1.00 89.12 97 ASP A CA 1
ATOM 757 C C . ASP A 1 97 ? -16.043 -2.321 2.912 1.00 89.12 97 ASP A C 1
ATOM 759 O O . ASP A 1 97 ? -14.907 -2.778 2.741 1.00 89.12 97 ASP A O 1
ATOM 763 N N . ILE A 1 98 ? -16.325 -1.435 3.873 1.00 90.38 98 ILE A N 1
ATOM 764 C CA . ILE A 1 98 ? -15.338 -0.904 4.816 1.00 90.38 98 ILE A CA 1
ATOM 765 C C . ILE A 1 98 ? -15.456 -1.575 6.184 1.00 90.38 98 ILE A C 1
ATOM 767 O O . ILE A 1 98 ? -16.477 -1.477 6.871 1.00 90.38 98 ILE A O 1
ATOM 771 N N . LYS A 1 99 ? -14.342 -2.149 6.645 1.00 90.81 99 LYS A N 1
ATOM 772 C CA . LYS A 1 99 ? -14.158 -2.617 8.022 1.00 90.81 99 LYS A CA 1
ATOM 773 C C . LYS A 1 99 ? -13.177 -1.711 8.768 1.00 90.81 99 LYS A C 1
ATOM 775 O O . LYS A 1 99 ? -12.013 -1.618 8.395 1.00 90.81 99 LYS A O 1
ATOM 780 N N . THR A 1 100 ? -13.615 -1.082 9.857 1.00 90.38 100 THR A N 1
ATOM 781 C CA . THR A 1 100 ? -12.727 -0.326 10.759 1.00 90.38 100 THR A CA 1
ATOM 782 C C . THR A 1 100 ? -12.226 -1.227 11.882 1.00 90.38 100 THR A C 1
ATOM 784 O O . THR A 1 100 ? -13.016 -1.945 12.496 1.00 90.38 100 THR A O 1
ATOM 787 N N . ILE A 1 101 ? -10.920 -1.202 12.142 1.00 90.38 101 ILE A N 1
ATOM 788 C CA . ILE A 1 101 ? -10.251 -2.023 13.155 1.00 90.38 101 ILE A CA 1
ATOM 789 C C . ILE A 1 101 ? -9.340 -1.121 13.984 1.00 90.38 101 ILE A C 1
ATOM 791 O O . ILE A 1 101 ? -8.577 -0.331 13.429 1.00 90.38 101 ILE A O 1
ATOM 795 N N . ALA A 1 102 ? -9.403 -1.261 15.306 1.00 88.88 102 ALA A N 1
ATOM 796 C CA . ALA A 1 102 ? -8.435 -0.672 16.219 1.00 88.88 102 ALA A CA 1
ATOM 797 C C . ALA A 1 102 ? -7.554 -1.778 16.804 1.00 88.88 102 ALA A C 1
ATOM 799 O O . ALA A 1 102 ? -8.056 -2.844 17.153 1.00 88.88 102 ALA A O 1
ATOM 800 N N . MET A 1 103 ? -6.251 -1.530 16.893 1.00 87.75 103 MET A N 1
ATOM 801 C CA . MET A 1 103 ? -5.280 -2.443 17.497 1.00 87.75 103 MET A CA 1
ATOM 802 C C . MET A 1 103 ? -4.388 -1.676 18.467 1.00 87.75 103 MET A C 1
ATOM 804 O O . MET A 1 103 ? -4.135 -0.485 18.280 1.00 87.75 103 MET A O 1
ATOM 808 N N . PHE A 1 104 ? -3.879 -2.361 19.483 1.00 85.44 104 PHE A N 1
ATOM 809 C CA . PHE A 1 104 ? -2.892 -1.816 20.407 1.00 85.44 104 PHE A CA 1
ATOM 810 C C . PHE A 1 104 ? -1.540 -2.487 20.169 1.00 85.44 104 PHE A C 1
ATOM 812 O O . PHE A 1 104 ? -1.471 -3.710 20.087 1.00 85.44 104 PHE A O 1
ATOM 819 N N . GLY A 1 105 ? -0.469 -1.703 20.057 1.00 87.94 105 GLY A N 1
ATOM 820 C CA . GLY A 1 105 ? 0.873 -2.245 19.848 1.00 87.94 105 GLY A CA 1
ATOM 821 C C . GLY A 1 105 ? 1.758 -1.300 19.054 1.00 87.94 105 GLY A C 1
ATOM 822 O O . GLY A 1 105 ? 1.627 -0.081 19.131 1.00 87.94 105 GLY A O 1
ATOM 823 N N . ARG A 1 106 ? 2.690 -1.841 18.266 1.00 88.56 106 ARG A N 1
ATOM 824 C CA . ARG A 1 106 ? 3.559 -1.020 17.405 1.00 88.56 106 ARG A CA 1
ATOM 825 C C . ARG A 1 106 ? 3.006 -1.014 15.977 1.00 88.56 106 ARG A C 1
ATOM 827 O O . ARG A 1 106 ? 2.967 -2.086 15.372 1.00 88.56 106 ARG A O 1
ATOM 834 N N . PRO A 1 107 ? 2.704 0.157 15.380 1.00 88.94 107 PRO A N 1
ATOM 835 C CA . PRO A 1 107 ? 1.994 0.256 14.101 1.00 88.94 107 PRO A CA 1
ATOM 836 C C . PRO A 1 107 ? 2.511 -0.653 12.987 1.00 88.94 107 PRO A C 1
ATOM 838 O O . PRO A 1 107 ? 1.729 -1.358 12.359 1.00 88.94 107 PRO A O 1
ATOM 841 N N . GLN A 1 108 ? 3.830 -0.695 12.765 1.00 85.62 108 GLN A N 1
ATOM 842 C CA . GLN A 1 108 ? 4.394 -1.513 11.688 1.00 85.62 108 GLN A CA 1
ATOM 843 C C . GLN A 1 108 ? 4.212 -3.026 11.894 1.00 85.62 108 GLN A C 1
ATOM 845 O O . GLN A 1 108 ? 4.154 -3.764 10.915 1.00 85.62 108 GLN A O 1
ATOM 850 N N . TYR A 1 109 ? 4.175 -3.492 13.147 1.00 89.19 109 TYR A N 1
ATOM 851 C CA . TYR A 1 109 ? 4.037 -4.916 13.443 1.00 89.19 109 TYR A CA 1
ATOM 852 C C . TYR A 1 109 ? 2.575 -5.320 13.381 1.00 89.19 109 TYR A C 1
ATOM 854 O O . TYR A 1 109 ? 2.274 -6.298 12.716 1.00 89.19 109 TYR A O 1
ATOM 862 N N . GLU A 1 110 ? 1.673 -4.524 13.956 1.00 91.38 110 GLU A N 1
ATOM 863 C CA . GLU A 1 110 ? 0.238 -4.813 13.891 1.00 91.38 110 GLU A CA 1
ATOM 864 C C . GLU A 1 110 ? -0.291 -4.781 12.453 1.00 91.38 110 GLU A C 1
ATOM 866 O O . GLU A 1 110 ? -1.004 -5.696 12.044 1.00 91.38 110 GLU A O 1
ATOM 871 N N . LEU A 1 111 ? 0.133 -3.799 11.642 1.00 89.75 111 LEU A N 1
ATOM 872 C CA . LEU A 1 111 ? -0.202 -3.765 10.214 1.00 89.75 111 LEU A CA 1
ATOM 873 C C . LEU A 1 111 ? 0.295 -5.023 9.492 1.00 89.75 111 LEU A C 1
ATOM 875 O O . LEU A 1 111 ? -0.478 -5.657 8.781 1.00 89.75 111 LEU A O 1
ATOM 879 N N . SER A 1 112 ? 1.559 -5.412 9.692 1.00 87.69 112 SER A N 1
ATOM 880 C CA . SER A 1 112 ? 2.135 -6.595 9.037 1.00 87.69 112 SER A CA 1
ATOM 881 C C . SER A 1 112 ? 1.457 -7.897 9.488 1.00 87.69 112 SER A C 1
ATOM 883 O O . SER A 1 112 ? 1.084 -8.720 8.652 1.00 87.69 112 SER A O 1
ATOM 885 N N . SER A 1 113 ? 1.212 -8.058 10.790 1.00 89.81 113 SER A N 1
ATOM 886 C CA . SER A 1 113 ? 0.512 -9.212 11.368 1.00 89.81 113 SER A CA 1
ATOM 887 C C . SER A 1 113 ? -0.917 -9.336 10.841 1.00 89.81 113 SER A C 1
ATOM 889 O O . SER A 1 113 ? -1.355 -10.430 10.473 1.00 89.81 113 SER A O 1
ATOM 891 N N . TYR A 1 114 ? -1.640 -8.215 10.759 1.00 91.88 114 TYR A N 1
ATOM 892 C CA . TYR A 1 114 ? -2.976 -8.188 10.176 1.00 91.88 114 TYR A CA 1
ATOM 893 C C . TYR A 1 114 ? -2.944 -8.626 8.712 1.00 91.88 114 TYR A C 1
ATOM 895 O O . TYR A 1 114 ? -3.723 -9.486 8.304 1.00 91.88 114 TYR A O 1
ATOM 903 N N . CYS A 1 115 ? -2.007 -8.075 7.945 1.00 90.38 115 CYS A N 1
ATOM 904 C CA . CYS A 1 115 ? -1.829 -8.365 6.531 1.00 90.38 115 CYS A CA 1
ATOM 905 C C . CYS A 1 115 ? -1.559 -9.852 6.256 1.00 90.38 115 CYS A C 1
ATOM 907 O O . CYS A 1 115 ? -2.196 -10.435 5.383 1.00 90.38 115 CYS A O 1
ATOM 909 N N . GLN A 1 116 ? -0.706 -10.491 7.060 1.00 87.88 116 GLN A N 1
ATOM 910 C CA . GLN A 1 116 ? -0.403 -11.926 6.954 1.00 87.88 116 GLN A CA 1
ATOM 911 C C . GLN A 1 116 ? -1.594 -12.835 7.289 1.00 87.88 116 GLN A C 1
ATOM 913 O O . GLN A 1 116 ? -1.640 -13.974 6.835 1.00 87.88 116 GLN A O 1
ATOM 918 N N . SER A 1 117 ? -2.545 -12.352 8.090 1.00 91.62 117 SER A N 1
ATOM 919 C CA . SER A 1 117 ? -3.658 -13.163 8.603 1.00 91.62 117 SER A CA 1
ATOM 920 C C . SER A 1 117 ? -4.969 -12.982 7.831 1.00 91.62 117 SER A C 1
ATOM 922 O O . SER A 1 117 ? -5.954 -13.638 8.160 1.00 91.62 117 SER A O 1
ATOM 924 N N . ASN A 1 118 ? -5.027 -12.055 6.867 1.00 92.56 118 ASN A N 1
ATOM 925 C CA . ASN A 1 118 ? -6.284 -11.623 6.243 1.00 92.56 118 ASN A CA 1
ATOM 926 C C . ASN A 1 118 ? -6.227 -11.531 4.706 1.00 92.56 118 ASN A C 1
ATOM 928 O O . ASN A 1 118 ? -7.034 -10.793 4.139 1.00 92.56 118 ASN A O 1
ATOM 932 N N . ASP A 1 119 ? -5.300 -12.238 4.048 1.00 90.44 119 ASP A N 1
ATOM 933 C CA . ASP A 1 119 ? -5.175 -12.289 2.578 1.00 90.44 119 ASP A CA 1
ATOM 934 C C . ASP A 1 119 ? -5.227 -10.891 1.937 1.00 90.44 119 ASP A C 1
ATOM 936 O O . ASP A 1 119 ? -6.115 -10.567 1.151 1.00 90.44 119 ASP A O 1
ATOM 940 N N . VAL A 1 120 ? -4.334 -10.007 2.386 1.00 93.69 120 VAL A N 1
ATOM 941 C CA . VAL A 1 120 ? -4.273 -8.617 1.918 1.00 93.69 120 VAL A CA 1
ATOM 942 C C . VAL A 1 120 ? -3.427 -8.539 0.651 1.00 93.69 120 VAL A C 1
ATOM 944 O O . VAL A 1 120 ? -2.311 -9.045 0.628 1.00 9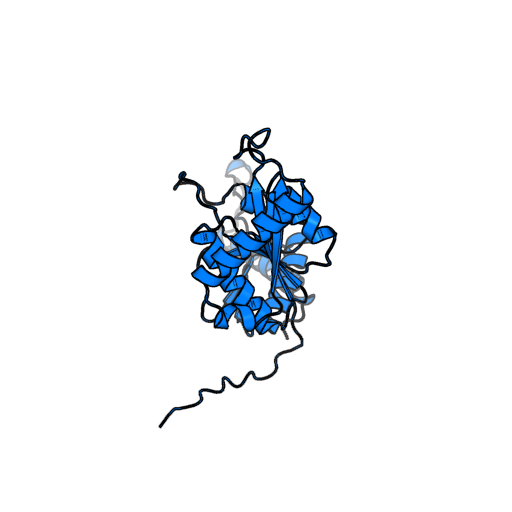3.69 120 VAL A O 1
ATOM 947 N N . ASP A 1 121 ? -3.925 -7.853 -0.377 1.00 92.81 121 ASP A N 1
ATOM 948 C CA . ASP A 1 121 ? -3.211 -7.695 -1.652 1.00 92.81 121 ASP A CA 1
ATOM 949 C C . ASP A 1 121 ? -2.410 -6.384 -1.708 1.00 92.81 121 ASP A C 1
ATOM 951 O O . ASP A 1 121 ? -1.419 -6.280 -2.429 1.00 92.81 121 ASP A O 1
ATOM 955 N N . LEU A 1 122 ? -2.839 -5.372 -0.943 1.00 94.25 122 LEU A N 1
ATOM 956 C CA . LEU A 1 122 ? -2.231 -4.044 -0.937 1.00 94.25 122 LEU A CA 1
ATOM 957 C C . LEU A 1 122 ? -2.317 -3.379 0.438 1.00 94.25 122 LEU A C 1
ATOM 959 O O . LEU A 1 122 ? -3.393 -3.274 1.031 1.00 94.25 122 LEU A O 1
ATOM 963 N N . VAL A 1 123 ? -1.188 -2.837 0.896 1.00 94.56 123 VAL A N 1
ATOM 964 C CA . VAL A 1 123 ? -1.120 -1.921 2.040 1.00 94.56 123 VAL A CA 1
ATOM 965 C C . VAL A 1 123 ? -0.989 -0.491 1.537 1.00 94.56 123 VAL A C 1
ATOM 967 O O . VAL A 1 123 ? -0.089 -0.179 0.766 1.00 94.56 123 VAL A O 1
ATOM 970 N N . VAL A 1 124 ? -1.844 0.406 2.009 1.00 93.94 124 VAL A N 1
ATOM 971 C CA . VAL A 1 124 ? -1.795 1.839 1.726 1.00 93.94 124 VAL A CA 1
ATOM 972 C C . VAL A 1 124 ? -1.404 2.572 3.005 1.00 93.94 124 VAL A C 1
ATOM 974 O O . VAL A 1 124 ? -1.937 2.317 4.088 1.00 93.94 124 VAL A O 1
ATO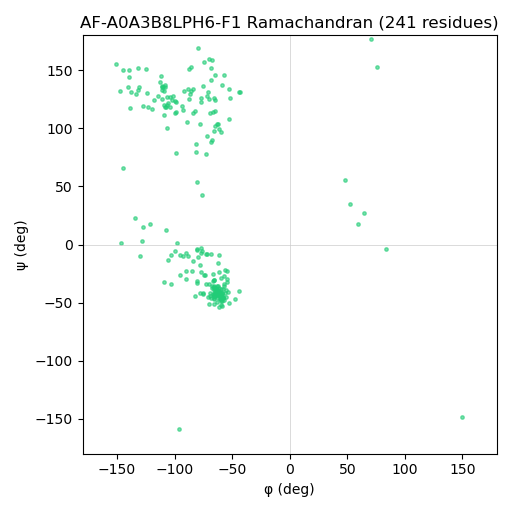M 977 N N . ALA A 1 125 ? -0.452 3.490 2.905 1.00 91.88 125 ALA A N 1
ATOM 978 C CA . ALA A 1 125 ? -0.039 4.310 4.035 1.00 91.88 125 ALA A CA 1
ATOM 979 C C . ALA A 1 125 ? 0.343 5.717 3.582 1.00 91.88 125 ALA A C 1
ATOM 981 O O . ALA A 1 125 ? 0.851 5.928 2.481 1.00 91.88 125 ALA A O 1
ATOM 982 N N . GLY A 1 126 ? 0.150 6.695 4.464 1.00 89.12 126 GLY A N 1
ATOM 983 C CA . GLY A 1 126 ? 0.712 8.022 4.255 1.00 89.12 126 GLY A CA 1
ATOM 984 C C . GLY A 1 126 ? 2.240 7.961 4.283 1.00 89.12 126 GLY A C 1
ATOM 985 O O . GLY A 1 126 ? 2.837 7.213 5.061 1.00 89.12 126 GLY A O 1
ATOM 986 N N . ARG A 1 127 ? 2.904 8.795 3.476 1.00 85.69 127 ARG A N 1
ATOM 987 C CA . ARG A 1 127 ? 4.378 8.903 3.468 1.00 85.69 127 ARG A CA 1
ATOM 988 C C . ARG A 1 127 ? 4.954 9.255 4.852 1.00 85.69 127 ARG A C 1
ATOM 990 O O . ARG A 1 127 ? 6.106 8.945 5.161 1.00 85.69 127 ARG A O 1
ATOM 997 N N . ARG A 1 128 ? 4.163 9.935 5.682 1.00 81.62 128 ARG A N 1
ATOM 998 C CA . ARG A 1 128 ? 4.487 10.352 7.052 1.00 81.62 128 ARG A CA 1
ATOM 999 C C . ARG A 1 128 ? 3.209 10.444 7.889 1.00 81.62 128 ARG A C 1
ATOM 1001 O O . ARG A 1 128 ? 2.149 10.673 7.322 1.00 81.62 128 ARG A O 1
ATOM 1008 N N . GLY A 1 129 ? 3.347 10.316 9.205 1.00 73.62 129 GLY A N 1
ATOM 1009 C CA . GLY A 1 129 ? 2.294 10.648 10.174 1.00 73.62 129 GLY A CA 1
ATOM 1010 C C . GLY A 1 129 ? 2.459 12.062 10.738 1.00 73.62 129 GLY A C 1
ATOM 1011 O O . GLY A 1 129 ? 3.185 12.881 10.159 1.00 73.62 129 GLY A O 1
ATOM 1012 N N . ASP A 1 130 ? 1.872 12.323 11.905 1.00 69.19 130 ASP A N 1
ATOM 1013 C CA . ASP A 1 130 ? 1.883 13.638 12.581 1.00 69.19 130 ASP A CA 1
ATOM 1014 C C . ASP A 1 130 ? 3.218 14.002 13.281 1.00 69.19 130 ASP A C 1
ATOM 1016 O O . ASP A 1 130 ? 3.279 14.476 14.415 1.00 69.19 130 ASP A O 1
ATOM 1020 N N . SER A 1 131 ? 4.353 13.740 12.626 1.00 67.12 131 SER A N 1
ATOM 1021 C CA . SER A 1 131 ? 5.673 14.020 13.204 1.00 67.12 131 SER A CA 1
ATOM 1022 C C . SER A 1 131 ? 6.106 15.483 12.991 1.00 67.12 131 SER A C 1
ATOM 1024 O O . SER A 1 131 ? 6.084 15.968 11.856 1.00 67.12 131 SER A O 1
ATOM 1026 N N . PRO A 1 132 ? 6.627 16.179 14.025 1.00 57.16 132 PRO A N 1
ATOM 1027 C CA . PRO A 1 132 ? 7.089 17.569 13.916 1.00 57.16 132 PRO A CA 1
ATOM 1028 C C . PRO A 1 132 ? 8.399 17.738 13.120 1.00 57.16 132 PRO A C 1
ATOM 1030 O O . PRO A 1 132 ? 8.816 18.862 12.824 1.00 57.16 132 PRO A O 1
ATOM 1033 N N . LEU A 1 133 ? 9.068 16.642 12.748 1.00 64.19 133 LEU A N 1
ATOM 1034 C CA . LEU A 1 133 ? 10.338 16.661 12.023 1.00 64.19 133 LEU A CA 1
ATOM 1035 C C . LEU A 1 133 ? 10.122 16.878 10.517 1.00 64.19 133 LEU A C 1
ATOM 1037 O O . LEU A 1 133 ? 10.090 15.943 9.720 1.00 64.19 133 LEU A O 1
ATOM 1041 N N . LYS A 1 134 ? 10.035 18.149 10.111 1.00 58.09 134 LYS A N 1
ATOM 1042 C CA . LYS A 1 134 ? 9.765 18.560 8.717 1.00 58.09 134 LYS A CA 1
ATOM 1043 C C . LYS A 1 134 ? 10.820 18.131 7.683 1.00 58.09 134 LYS A C 1
ATOM 1045 O O . LYS A 1 134 ? 10.528 18.192 6.494 1.00 58.09 134 LYS A O 1
ATOM 1050 N N . GLN A 1 135 ? 12.022 17.732 8.108 1.00 60.75 135 GLN A N 1
ATOM 1051 C CA . GLN A 1 135 ? 13.142 17.391 7.214 1.00 60.75 135 GLN A CA 1
ATOM 1052 C C . GLN A 1 135 ? 13.191 15.912 6.799 1.00 60.75 135 GLN A C 1
ATOM 1054 O O . GLN A 1 135 ? 14.008 15.549 5.957 1.00 60.75 135 GLN A O 1
ATOM 1059 N N . VAL A 1 136 ? 12.348 15.047 7.369 1.00 67.00 136 VAL A N 1
ATOM 1060 C CA . VAL A 1 136 ? 12.399 13.610 7.076 1.00 67.00 136 VAL A CA 1
ATOM 1061 C C . VAL A 1 136 ? 11.554 13.284 5.837 1.00 67.00 136 VAL A C 1
ATOM 1063 O O . VAL A 1 136 ? 10.386 13.668 5.737 1.00 67.00 136 VAL A O 1
ATOM 1066 N N . LEU A 1 137 ? 12.152 12.561 4.884 1.00 71.44 137 LEU A N 1
ATOM 1067 C CA . LEU A 1 137 ? 11.499 12.137 3.639 1.00 71.44 137 LEU A CA 1
ATOM 1068 C C . LEU A 1 137 ? 10.471 11.009 3.844 1.00 71.44 137 LEU A C 1
ATOM 1070 O O . LEU A 1 137 ? 9.532 10.916 3.061 1.00 71.44 137 LEU A O 1
ATOM 1074 N N . LEU A 1 138 ? 10.602 10.176 4.879 1.00 82.31 138 LEU A N 1
ATOM 1075 C CA . LEU A 1 138 ? 9.681 9.074 5.188 1.00 82.31 138 LEU A CA 1
ATOM 1076 C C . LEU A 1 138 ? 9.450 8.957 6.698 1.00 82.31 138 LEU A C 1
ATOM 1078 O O . LEU A 1 138 ? 10.392 9.006 7.482 1.00 82.31 138 LEU A O 1
ATOM 1082 N N . GLY A 1 139 ? 8.200 8.781 7.124 1.00 82.31 139 GLY A N 1
ATOM 1083 C CA . GLY A 1 139 ? 7.896 8.467 8.521 1.00 82.31 139 GLY A CA 1
ATOM 1084 C C . GLY A 1 139 ? 8.380 7.064 8.903 1.00 82.31 139 GLY A C 1
ATOM 1085 O O . GLY A 1 139 ? 8.402 6.167 8.066 1.00 82.31 139 GLY A O 1
ATOM 1086 N N . SER A 1 140 ? 8.708 6.841 10.181 1.00 85.12 140 SER A N 1
ATOM 1087 C CA . SER A 1 140 ? 9.292 5.561 10.628 1.00 85.12 140 SER A CA 1
ATOM 1088 C C . SER A 1 140 ? 8.413 4.327 10.362 1.00 85.12 140 SER A C 1
ATOM 1090 O O . SER A 1 140 ? 8.945 3.236 10.166 1.00 85.12 140 SER A O 1
ATOM 1092 N N . THR A 1 141 ? 7.084 4.479 10.338 1.00 87.06 141 THR A N 1
ATOM 1093 C CA . THR A 1 141 ? 6.154 3.403 9.960 1.00 87.06 141 THR A CA 1
ATOM 1094 C C . THR A 1 141 ? 6.250 3.104 8.465 1.00 87.06 141 THR A C 1
ATOM 1096 O O . THR A 1 141 ? 6.497 1.960 8.100 1.00 87.06 141 THR A O 1
ATOM 1099 N N . ALA A 1 142 ? 6.149 4.129 7.610 1.00 87.94 142 ALA A N 1
ATOM 1100 C CA . ALA A 1 142 ? 6.256 3.999 6.155 1.00 87.94 142 ALA A CA 1
ATOM 1101 C C . ALA A 1 142 ? 7.602 3.387 5.732 1.00 87.94 142 ALA A C 1
ATOM 1103 O O . ALA A 1 142 ? 7.652 2.450 4.943 1.00 87.94 142 ALA A O 1
ATOM 1104 N N . GLU A 1 143 ? 8.693 3.859 6.332 1.00 88.62 143 GLU A N 1
ATOM 1105 C CA . GLU A 1 143 ? 10.052 3.386 6.070 1.00 88.62 143 GLU A CA 1
ATOM 1106 C C . GLU A 1 143 ? 10.241 1.897 6.418 1.00 88.62 143 GLU A C 1
ATOM 1108 O O . GLU A 1 143 ? 10.956 1.167 5.731 1.00 88.62 143 GLU A O 1
ATOM 1113 N N . LYS A 1 144 ? 9.603 1.426 7.498 1.00 88.50 144 LYS A N 1
ATOM 1114 C CA . LYS A 1 144 ? 9.638 0.010 7.886 1.00 88.50 144 LYS A CA 1
ATOM 1115 C C . LYS A 1 144 ? 8.743 -0.846 7.003 1.00 88.50 144 LYS A C 1
ATOM 1117 O O . LYS A 1 144 ? 9.189 -1.918 6.615 1.00 88.50 144 LYS A O 1
ATOM 1122 N N . LEU A 1 145 ? 7.543 -0.374 6.659 1.00 87.12 145 LEU A N 1
ATOM 1123 C CA . LEU A 1 145 ? 6.659 -1.073 5.722 1.00 87.12 145 LEU A CA 1
ATOM 1124 C C . LEU A 1 145 ? 7.363 -1.288 4.376 1.00 87.12 145 LEU A C 1
ATOM 1126 O O . LEU A 1 145 ? 7.449 -2.422 3.929 1.00 87.12 145 LEU A O 1
ATOM 1130 N N . MET A 1 146 ? 7.995 -0.255 3.806 1.00 86.44 146 MET A N 1
ATOM 1131 C CA . MET A 1 146 ? 8.749 -0.386 2.547 1.00 86.44 146 MET A CA 1
ATOM 1132 C C . MET A 1 146 ? 9.857 -1.442 2.591 1.00 86.44 146 MET A C 1
ATOM 1134 O O . MET A 1 146 ? 10.155 -2.063 1.580 1.00 86.44 146 MET A O 1
ATOM 1138 N N . ARG A 1 147 ? 10.511 -1.617 3.743 1.00 86.19 147 ARG A N 1
ATOM 1139 C CA . ARG A 1 147 ? 11.647 -2.539 3.873 1.00 86.19 147 ARG A CA 1
ATOM 1140 C C . ARG A 1 147 ? 11.269 -3.955 4.271 1.00 86.19 147 ARG A C 1
ATOM 1142 O O . ARG A 1 147 ? 12.095 -4.848 4.122 1.00 86.19 147 ARG A O 1
ATOM 1149 N N . GLN A 1 148 ? 10.116 -4.133 4.903 1.00 84.38 148 GLN A N 1
ATOM 1150 C CA . GLN A 1 148 ? 9.795 -5.366 5.626 1.00 84.38 148 GLN A CA 1
ATOM 1151 C C . GLN A 1 148 ? 8.431 -5.938 5.260 1.00 84.38 148 GLN A C 1
ATOM 1153 O O . GLN A 1 148 ? 8.122 -7.044 5.697 1.00 84.38 148 GLN A O 1
ATOM 1158 N N . SER A 1 149 ? 7.602 -5.202 4.516 1.00 82.75 149 SER A N 1
ATOM 1159 C CA . SER A 1 149 ? 6.302 -5.709 4.105 1.00 82.75 149 SER A CA 1
ATOM 1160 C C . SER A 1 149 ? 6.491 -6.820 3.072 1.00 82.75 149 SER A C 1
ATOM 1162 O O . SER A 1 149 ? 7.119 -6.579 2.042 1.00 82.75 149 SER A O 1
ATOM 1164 N N . PRO A 1 150 ? 5.928 -8.017 3.306 1.00 78.25 150 PRO A N 1
ATOM 1165 C CA . PRO A 1 150 ? 5.855 -9.053 2.281 1.00 78.25 150 PRO A CA 1
ATOM 1166 C C . PRO A 1 150 ? 4.754 -8.761 1.247 1.00 78.25 150 PRO A C 1
ATOM 1168 O O . PRO A 1 150 ? 4.612 -9.502 0.283 1.00 78.25 150 PRO A O 1
ATOM 1171 N N . ILE A 1 151 ? 3.960 -7.708 1.468 1.00 88.75 151 ILE A N 1
ATOM 1172 C CA . ILE A 1 151 ? 2.817 -7.311 0.644 1.00 88.75 151 ILE A CA 1
ATOM 1173 C C . ILE A 1 151 ? 3.137 -5.977 -0.037 1.00 88.75 151 ILE A C 1
ATOM 1175 O O . ILE A 1 151 ? 3.693 -5.087 0.631 1.00 88.75 151 ILE A O 1
ATOM 1179 N N . PRO A 1 152 ? 2.769 -5.797 -1.320 1.00 89.81 152 PRO A N 1
ATOM 1180 C CA . PRO A 1 152 ? 2.873 -4.515 -2.002 1.00 89.81 152 PRO A CA 1
ATOM 1181 C C . PRO A 1 152 ? 2.381 -3.361 -1.124 1.00 89.81 152 PRO A C 1
ATOM 1183 O O . PRO A 1 152 ? 1.329 -3.435 -0.488 1.00 89.81 152 PRO A O 1
ATOM 1186 N N . THR A 1 153 ? 3.185 -2.300 -1.043 1.00 91.38 153 THR A N 1
ATOM 1187 C CA . THR A 1 153 ? 2.898 -1.136 -0.199 1.00 91.38 153 THR A CA 1
ATOM 1188 C C . THR A 1 153 ? 2.876 0.131 -1.043 1.00 91.38 153 THR A C 1
ATOM 1190 O O . THR A 1 153 ? 3.897 0.530 -1.602 1.00 91.38 153 THR A O 1
ATOM 1193 N N . LEU A 1 154 ? 1.725 0.798 -1.085 1.00 92.06 154 LEU A N 1
ATOM 1194 C CA . LEU A 1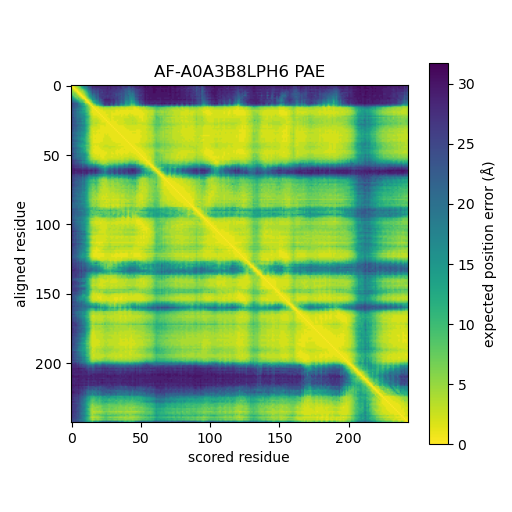 154 ? 1.546 2.106 -1.6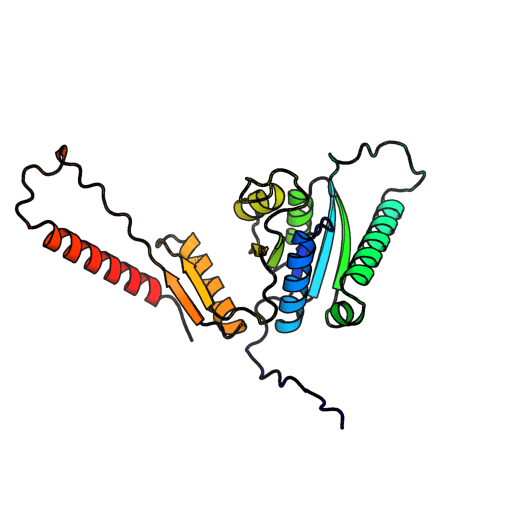97 1.00 92.06 154 LEU A CA 1
ATOM 1195 C C . LEU A 1 154 ? 1.737 3.205 -0.647 1.00 92.06 154 LEU A C 1
ATOM 1197 O O . LEU A 1 154 ? 0.951 3.336 0.295 1.00 92.06 154 LEU A O 1
ATOM 1201 N N . LEU A 1 155 ? 2.770 4.027 -0.834 1.00 92.06 155 LEU A N 1
ATOM 1202 C CA . LEU A 1 155 ? 2.956 5.242 -0.048 1.00 92.06 155 LEU A CA 1
ATOM 1203 C C . LEU A 1 155 ? 2.342 6.446 -0.753 1.00 92.06 155 LEU A C 1
ATOM 1205 O O . LEU A 1 155 ? 2.789 6.843 -1.828 1.00 92.06 155 LEU A O 1
ATOM 1209 N N . VAL A 1 156 ? 1.369 7.073 -0.101 1.00 89.81 156 VAL A N 1
ATOM 1210 C CA . VAL A 1 156 ? 0.643 8.218 -0.649 1.00 89.81 156 VAL A CA 1
ATOM 1211 C C . VAL A 1 156 ? 1.210 9.509 -0.061 1.00 89.81 156 VAL A C 1
ATOM 1213 O O . VAL A 1 156 ? 1.294 9.684 1.158 1.00 89.81 156 VAL A O 1
ATOM 1216 N N . ALA A 1 157 ? 1.648 10.416 -0.935 1.00 82.56 157 ALA A N 1
ATOM 1217 C CA . ALA A 1 157 ? 2.138 11.744 -0.553 1.00 82.56 157 ALA A CA 1
ATOM 1218 C C . ALA A 1 157 ? 1.105 12.849 -0.822 1.00 82.56 157 ALA A C 1
ATOM 1220 O O . ALA A 1 157 ? 1.026 13.825 -0.069 1.00 82.56 157 ALA A O 1
ATOM 1221 N N . HIS A 1 158 ? 0.327 12.685 -1.890 1.00 78.12 158 HIS A N 1
ATOM 1222 C CA . HIS A 1 158 ? -0.709 13.600 -2.349 1.00 78.12 158 HIS A CA 1
ATOM 1223 C C . HIS A 1 158 ? -1.912 12.776 -2.818 1.00 78.12 158 HIS A C 1
ATOM 1225 O O . HIS A 1 158 ? -1.695 11.691 -3.354 1.00 78.12 158 HIS A O 1
ATOM 1231 N N . PRO A 1 159 ? -3.147 13.254 -2.601 1.00 68.44 159 PRO A N 1
ATOM 1232 C CA . PRO A 1 159 ? -4.329 12.545 -3.070 1.00 68.44 159 PRO A CA 1
ATOM 1233 C C . PRO A 1 159 ? -4.419 12.669 -4.594 1.00 68.44 159 PRO A C 1
ATOM 1235 O O . PRO A 1 159 ? -4.386 13.788 -5.116 1.00 68.44 159 PRO A O 1
ATOM 1238 N N . GLU A 1 160 ? -4.565 11.554 -5.307 1.00 66.69 160 GLU A N 1
ATOM 1239 C CA . GLU A 1 160 ? -4.745 11.548 -6.761 1.00 66.69 160 GLU A CA 1
ATOM 1240 C C . GLU A 1 160 ? -6.232 11.388 -7.092 1.00 66.69 160 GLU A C 1
ATOM 1242 O O . GLU A 1 160 ? -6.728 10.332 -7.473 1.00 66.69 160 GLU A O 1
ATOM 1247 N N . ALA A 1 161 ? -6.981 12.488 -6.977 1.00 57.03 161 ALA A N 1
ATOM 1248 C CA . ALA A 1 161 ? -8.441 12.488 -7.129 1.00 57.03 161 ALA A CA 1
ATOM 1249 C C . ALA A 1 161 ? -8.961 12.038 -8.516 1.00 57.03 161 ALA A C 1
ATOM 1251 O O . ALA A 1 161 ? -10.166 11.868 -8.686 1.00 57.03 161 ALA A O 1
ATOM 1252 N N . ASN A 1 162 ? -8.081 11.873 -9.511 1.00 67.94 162 ASN A N 1
ATOM 1253 C CA . ASN A 1 162 ? -8.431 11.496 -10.885 1.00 67.94 162 ASN A CA 1
ATOM 1254 C C . ASN A 1 162 ? -7.762 10.191 -11.350 1.00 67.94 162 ASN A C 1
ATOM 1256 O O . ASN A 1 162 ? -7.692 9.956 -12.559 1.00 67.94 162 ASN A O 1
ATOM 1260 N N . GLY A 1 163 ? -7.267 9.375 -10.416 1.00 78.06 163 GLY A N 1
ATOM 1261 C CA . GLY A 1 163 ? -6.582 8.127 -10.727 1.00 78.06 163 GLY A CA 1
ATOM 1262 C C . GLY A 1 163 ? -5.205 8.302 -11.362 1.00 78.06 163 GLY A C 1
ATOM 1263 O O . GLY A 1 163 ? -4.738 9.407 -11.658 1.00 78.06 163 GLY A O 1
ATOM 1264 N N . PHE A 1 164 ? -4.547 7.171 -11.597 1.00 85.75 164 PHE A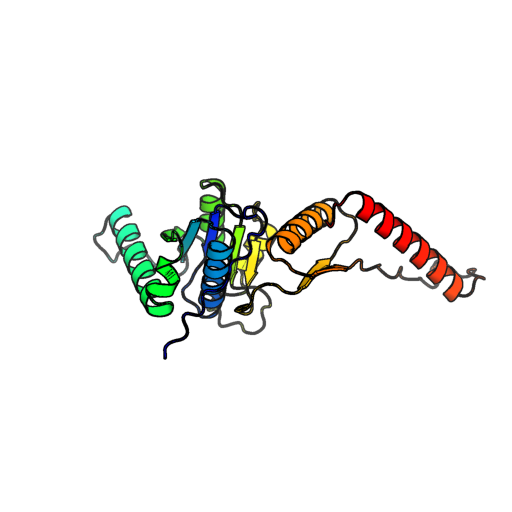 N 1
ATOM 1265 C CA . PHE A 1 164 ? -3.180 7.124 -12.098 1.00 85.75 164 PHE A CA 1
ATOM 1266 C C . PHE A 1 164 ? -3.162 7.246 -13.621 1.00 85.75 164 PHE A C 1
ATOM 1268 O O . PHE A 1 164 ? -3.605 6.358 -14.336 1.00 85.75 164 PHE A O 1
ATOM 1275 N N . LYS A 1 165 ? -2.621 8.353 -14.141 1.00 90.06 165 LYS A N 1
ATOM 1276 C CA . LYS A 1 165 ? -2.471 8.558 -15.597 1.00 90.06 165 LYS A CA 1
ATOM 1277 C C . LYS A 1 165 ? -1.147 8.046 -16.146 1.00 90.06 165 LYS A C 1
ATOM 1279 O O . LYS A 1 165 ? -1.059 7.704 -17.324 1.00 90.06 165 LYS A O 1
ATOM 1284 N N . ASN A 1 166 ? -0.115 8.066 -15.310 1.00 92.88 166 ASN A N 1
ATOM 1285 C CA . ASN A 1 166 ? 1.236 7.655 -15.658 1.00 92.88 166 ASN A CA 1
ATOM 1286 C C . ASN A 1 166 ? 1.808 6.835 -14.506 1.00 92.88 166 ASN A C 1
ATOM 1288 O O . ASN A 1 166 ? 1.758 7.271 -13.357 1.00 92.88 166 ASN A O 1
ATOM 1292 N N . VAL A 1 167 ? 2.374 5.683 -14.836 1.00 94.06 167 VAL A N 1
ATOM 1293 C CA . VAL A 1 167 ? 3.114 4.812 -13.926 1.00 94.06 167 VAL A CA 1
ATOM 1294 C C . VAL A 1 167 ? 4.556 4.804 -14.407 1.00 94.06 167 VAL A C 1
ATOM 1296 O O . VAL A 1 167 ? 4.798 4.582 -15.588 1.00 94.06 167 VAL A O 1
ATOM 1299 N N . LEU A 1 168 ? 5.510 5.078 -13.520 1.00 96.44 168 LEU A N 1
ATOM 1300 C CA . LEU A 1 168 ? 6.937 4.976 -13.818 1.00 96.44 168 LEU A CA 1
ATOM 1301 C C . LEU A 1 168 ? 7.503 3.767 -13.077 1.00 96.44 168 LEU A C 1
ATOM 1303 O O . LEU A 1 168 ? 7.483 3.750 -11.847 1.00 96.44 168 LEU A O 1
ATOM 1307 N N . ALA A 1 169 ? 8.023 2.793 -13.816 1.00 96.50 169 ALA A N 1
ATOM 1308 C CA . ALA A 1 169 ? 8.686 1.615 -13.274 1.00 96.50 169 ALA A CA 1
ATOM 1309 C C . ALA A 1 169 ? 10.202 1.731 -13.499 1.00 96.50 169 ALA A C 1
ATOM 1311 O O . ALA A 1 169 ? 10.673 1.502 -14.618 1.00 96.50 169 ALA A O 1
ATOM 1312 N N . PRO A 1 170 ? 10.982 2.133 -12.480 1.00 94.56 170 PRO A N 1
ATOM 1313 C CA . PRO A 1 170 ? 12.426 2.042 -12.563 1.00 94.56 170 PRO A CA 1
ATOM 1314 C C . PRO A 1 170 ? 12.849 0.572 -12.488 1.00 94.56 170 PRO A C 1
ATOM 1316 O O . PRO A 1 170 ? 12.412 -0.152 -11.593 1.00 94.56 170 PRO A O 1
ATOM 1319 N N . VAL A 1 171 ? 13.714 0.148 -13.403 1.00 93.62 171 VAL A N 1
ATOM 1320 C CA . VAL A 1 171 ? 14.287 -1.199 -13.408 1.00 93.62 171 VAL A CA 1
ATOM 1321 C C . VAL A 1 171 ? 15.804 -1.141 -13.425 1.00 93.62 171 VAL A C 1
ATOM 1323 O O . VAL A 1 171 ? 16.399 -0.185 -13.920 1.00 93.62 171 VAL A O 1
ATOM 1326 N N . ASP A 1 172 ? 16.423 -2.163 -12.850 1.00 90.19 172 ASP A N 1
ATOM 1327 C CA . ASP A 1 172 ? 17.878 -2.326 -12.767 1.00 90.19 172 ASP A CA 1
ATOM 1328 C C . ASP A 1 172 ? 18.346 -3.702 -13.280 1.00 90.19 172 ASP A C 1
ATOM 1330 O O . ASP A 1 172 ? 19.536 -4.003 -13.242 1.00 90.19 172 ASP A O 1
ATOM 1334 N N . GLY A 1 173 ? 17.418 -4.529 -13.779 1.00 87.06 173 GLY A N 1
ATOM 1335 C CA . GLY A 1 173 ? 17.673 -5.885 -14.272 1.00 87.06 173 GLY A CA 1
ATOM 1336 C C . GLY A 1 173 ? 17.693 -6.968 -13.186 1.00 87.06 173 GLY A C 1
ATOM 1337 O O . GLY A 1 173 ? 17.819 -8.147 -13.510 1.00 87.06 173 GLY A O 1
ATOM 1338 N N . SER A 1 174 ? 17.564 -6.605 -11.905 1.00 89.69 174 SER A N 1
ATOM 1339 C CA . SER A 1 174 ? 17.440 -7.575 -10.811 1.00 89.69 174 SER A CA 1
ATOM 1340 C C . SER A 1 174 ? 16.096 -8.318 -10.825 1.00 89.69 174 SER A C 1
ATOM 1342 O O . SER A 1 174 ? 15.101 -7.838 -11.366 1.00 89.69 174 SER A O 1
ATOM 1344 N N . GLU A 1 175 ? 16.032 -9.478 -10.162 1.00 89.69 175 GLU A N 1
ATOM 1345 C CA . GLU A 1 175 ? 14.764 -10.203 -9.958 1.00 89.69 175 GLU A CA 1
ATOM 1346 C C . GLU A 1 175 ? 13.726 -9.340 -9.224 1.00 89.69 175 GLU A C 1
ATOM 1348 O O . GLU A 1 175 ? 12.557 -9.322 -9.593 1.00 89.69 175 GLU A O 1
ATOM 1353 N N . ALA A 1 176 ? 14.160 -8.536 -8.248 1.00 88.75 176 ALA A N 1
ATOM 1354 C CA . ALA A 1 176 ? 13.265 -7.646 -7.516 1.00 88.75 176 ALA A CA 1
ATOM 1355 C C . ALA A 1 176 ? 12.659 -6.554 -8.415 1.00 88.75 176 ALA A C 1
ATOM 1357 O O . ALA A 1 176 ? 11.478 -6.232 -8.278 1.00 88.75 176 ALA A O 1
ATOM 1358 N N . SER A 1 177 ? 13.437 -5.979 -9.342 1.00 92.12 177 SER A N 1
ATOM 1359 C CA . SER A 1 177 ? 12.886 -5.004 -10.289 1.00 92.12 177 SER A CA 1
ATOM 1360 C C . SER A 1 177 ? 12.037 -5.649 -11.383 1.00 92.12 177 SER A C 1
ATOM 1362 O O . SER A 1 177 ? 11.107 -5.009 -11.869 1.00 92.12 177 SER A O 1
ATOM 1364 N N . ARG A 1 178 ? 12.281 -6.923 -11.714 1.00 93.19 178 ARG A N 1
ATOM 1365 C CA . ARG A 1 178 ? 11.405 -7.727 -12.576 1.00 93.19 178 ARG A CA 1
ATOM 1366 C C . ARG A 1 178 ? 10.026 -7.932 -11.947 1.00 93.19 178 ARG A C 1
ATOM 1368 O O . ARG A 1 178 ? 9.027 -7.624 -12.594 1.00 93.19 178 ARG A O 1
ATOM 1375 N N . ASP A 1 179 ? 9.970 -8.351 -10.685 1.00 90.69 179 ASP A N 1
ATOM 1376 C CA . ASP A 1 179 ? 8.708 -8.496 -9.946 1.00 90.69 179 ASP A CA 1
ATOM 1377 C C . ASP A 1 179 ? 7.967 -7.153 -9.835 1.00 90.69 179 ASP A C 1
ATOM 1379 O O . ASP A 1 179 ? 6.756 -7.067 -10.056 1.00 90.69 179 ASP A O 1
ATOM 1383 N N . ALA A 1 180 ? 8.704 -6.074 -9.551 1.00 92.06 180 ALA A N 1
ATOM 1384 C CA . ALA A 1 180 ? 8.141 -4.729 -9.489 1.00 92.06 180 ALA A CA 1
ATOM 1385 C C . ALA A 1 180 ? 7.593 -4.254 -10.846 1.00 92.06 180 ALA A C 1
ATOM 1387 O O . ALA A 1 180 ? 6.529 -3.632 -10.889 1.00 92.06 180 ALA A O 1
ATOM 1388 N N . LEU A 1 181 ? 8.286 -4.550 -11.954 1.00 95.38 181 LEU A N 1
ATOM 1389 C CA . LEU A 1 181 ? 7.811 -4.218 -13.295 1.00 95.38 181 LEU A CA 1
ATOM 1390 C C . LEU A 1 181 ? 6.550 -5.009 -13.646 1.00 95.38 181 LEU A C 1
ATOM 1392 O O . LEU A 1 181 ? 5.608 -4.412 -14.160 1.00 95.38 181 LEU A O 1
ATOM 1396 N N . GLN A 1 182 ? 6.487 -6.303 -13.320 1.00 94.06 182 GLN A N 1
ATOM 1397 C CA . GLN A 1 182 ? 5.290 -7.110 -13.569 1.00 94.06 182 GLN A CA 1
ATOM 1398 C C . GLN A 1 182 ? 4.074 -6.505 -12.856 1.00 94.06 182 GLN A C 1
ATOM 1400 O O . GLN A 1 182 ? 3.034 -6.272 -13.469 1.00 94.06 182 GLN A O 1
ATOM 1405 N N . TYR A 1 183 ? 4.239 -6.133 -11.586 1.00 91.56 183 TYR A N 1
ATOM 1406 C CA . TYR A 1 183 ? 3.187 -5.459 -10.834 1.00 91.56 183 TYR A CA 1
ATOM 1407 C C . TYR A 1 183 ? 2.797 -4.104 -11.449 1.00 91.56 183 TYR A C 1
ATOM 1409 O O . TYR A 1 183 ? 1.617 -3.761 -11.509 1.00 91.56 183 TYR A O 1
ATOM 1417 N N . ALA A 1 184 ? 3.770 -3.325 -11.933 1.00 94.19 184 ALA A N 1
ATOM 1418 C CA . ALA A 1 184 ? 3.511 -2.046 -12.592 1.00 94.19 184 ALA A CA 1
ATOM 1419 C C . ALA A 1 184 ? 2.745 -2.208 -13.916 1.00 94.19 184 ALA A C 1
ATOM 1421 O O . ALA A 1 184 ? 1.879 -1.383 -14.211 1.00 94.19 184 ALA A O 1
ATOM 1422 N N . VAL A 1 185 ? 3.025 -3.267 -14.684 1.00 94.31 185 VAL A N 1
ATOM 1423 C CA . VAL A 1 185 ? 2.275 -3.643 -15.892 1.00 94.31 185 VAL A CA 1
ATOM 1424 C C . VAL A 1 185 ? 0.825 -3.950 -15.541 1.00 94.31 185 VAL A C 1
ATOM 1426 O O . VAL A 1 185 ? -0.084 -3.333 -16.101 1.00 94.31 185 VAL A O 1
ATOM 1429 N N . ASP A 1 186 ? 0.601 -4.844 -14.579 1.00 92.00 186 ASP A N 1
ATOM 1430 C CA . ASP A 1 186 ? -0.746 -5.255 -14.177 1.00 92.00 186 ASP A CA 1
ATOM 1431 C C . ASP A 1 186 ? -1.548 -4.070 -13.619 1.00 92.00 186 ASP A C 1
ATOM 1433 O O . ASP A 1 186 ? -2.715 -3.865 -13.968 1.00 92.00 186 ASP A O 1
ATOM 1437 N N . PHE A 1 187 ? -0.902 -3.223 -12.817 1.00 90.62 187 PHE A N 1
ATOM 1438 C CA . PHE A 1 187 ? -1.499 -2.010 -12.270 1.00 90.62 187 PHE A CA 1
ATOM 1439 C C . PHE A 1 187 ? -1.838 -0.979 -13.350 1.00 90.62 187 PHE A C 1
ATOM 1441 O O . PHE A 1 187 ? -2.928 -0.399 -13.327 1.00 90.62 187 PHE A O 1
ATOM 1448 N N . ALA A 1 188 ? -0.937 -0.751 -14.310 1.00 92.00 188 ALA A N 1
ATOM 1449 C CA . ALA A 1 188 ? -1.175 0.172 -15.414 1.00 92.00 188 ALA A CA 1
ATOM 1450 C C . ALA A 1 188 ? -2.335 -0.305 -16.298 1.00 92.00 188 ALA A C 1
ATOM 1452 O O . ALA A 1 188 ? -3.219 0.496 -16.606 1.00 92.00 188 ALA A O 1
ATOM 1453 N N . LYS A 1 189 ? -2.394 -1.606 -16.621 1.00 89.88 189 LYS A N 1
ATOM 1454 C CA . LYS A 1 189 ? -3.516 -2.219 -17.353 1.00 89.88 189 LYS A CA 1
ATOM 1455 C C . LYS A 1 189 ? -4.837 -2.049 -16.603 1.00 89.88 189 LYS A C 1
ATOM 1457 O O . LYS A 1 189 ? -5.819 -1.606 -17.195 1.00 89.88 189 LYS A O 1
ATOM 1462 N N . ALA A 1 190 ? -4.862 -2.353 -15.304 1.00 86.69 190 ALA A N 1
ATOM 1463 C CA . ALA A 1 190 ? -6.070 -2.244 -14.488 1.00 86.69 190 ALA A CA 1
ATOM 1464 C C . ALA A 1 190 ? -6.543 -0.790 -14.304 1.00 86.69 190 ALA A C 1
ATOM 1466 O O . ALA A 1 190 ? -7.743 -0.542 -14.217 1.00 86.69 190 ALA A O 1
ATOM 1467 N N . SER A 1 191 ? -5.612 0.166 -14.282 1.00 85.81 191 SER A N 1
ATOM 1468 C CA . SER A 1 191 ? -5.905 1.594 -14.090 1.00 85.81 191 SER A CA 1
ATOM 1469 C C . SER A 1 191 ? -6.103 2.367 -15.401 1.00 85.81 191 SER A C 1
ATOM 1471 O O . SER A 1 191 ? -6.476 3.538 -15.368 1.00 85.81 191 SER A O 1
ATOM 1473 N N . GLY A 1 192 ? -5.812 1.761 -16.559 1.00 88.38 192 GLY A N 1
ATOM 1474 C CA . GLY A 1 192 ? -5.754 2.465 -17.846 1.00 88.38 192 GLY A CA 1
ATOM 1475 C C . GLY A 1 192 ? -4.643 3.524 -17.918 1.00 88.38 192 GLY A C 1
ATOM 1476 O O . GLY A 1 192 ? -4.778 4.520 -18.631 1.00 88.38 192 GLY A O 1
ATOM 1477 N N . ALA A 1 193 ? -3.567 3.344 -17.149 1.00 91.31 193 ALA A N 1
ATOM 1478 C CA . ALA A 1 193 ? -2.455 4.283 -17.057 1.00 91.31 193 ALA A CA 1
ATOM 1479 C C . ALA A 1 193 ? -1.414 4.042 -18.159 1.00 91.31 193 ALA A C 1
ATOM 1481 O O . ALA A 1 193 ? -1.208 2.915 -18.604 1.00 91.31 193 ALA A O 1
ATOM 1482 N N . ASN A 1 194 ? -0.678 5.087 -18.543 1.00 95.38 194 ASN A N 1
ATOM 1483 C CA . ASN A 1 194 ? 0.502 4.927 -19.392 1.00 95.38 194 ASN A CA 1
ATOM 1484 C C . ASN A 1 194 ? 1.674 4.413 -18.551 1.00 95.38 194 ASN A C 1
ATOM 1486 O O . ASN A 1 194 ? 2.066 5.074 -17.585 1.00 95.38 194 ASN A O 1
ATOM 1490 N N . LEU A 1 195 ? 2.252 3.274 -18.927 1.00 96.50 195 LEU A N 1
ATOM 1491 C CA . LEU A 1 195 ? 3.459 2.750 -18.295 1.00 96.50 195 LEU A CA 1
ATOM 1492 C C . LEU A 1 195 ? 4.710 3.328 -18.967 1.00 96.50 195 LEU A C 1
ATOM 1494 O O . LEU A 1 195 ? 4.901 3.204 -20.173 1.00 96.50 195 LEU A O 1
ATOM 1498 N N . HIS A 1 196 ? 5.575 3.935 -18.162 1.00 96.94 196 HIS A N 1
ATOM 1499 C CA . HIS A 1 196 ? 6.911 4.388 -18.533 1.00 96.94 196 HIS A CA 1
ATOM 1500 C C . HIS A 1 196 ? 7.917 3.502 -17.807 1.00 96.94 196 HIS A C 1
ATOM 1502 O O . HIS A 1 196 ? 7.868 3.395 -16.583 1.00 96.94 196 HIS A O 1
ATOM 1508 N N . ILE A 1 197 ? 8.836 2.880 -18.536 1.00 96.19 197 ILE A N 1
ATOM 1509 C CA . ILE A 1 197 ? 9.874 2.028 -17.949 1.00 96.19 197 ILE A CA 1
ATOM 1510 C C . ILE A 1 197 ? 11.193 2.786 -18.033 1.00 96.19 197 ILE A C 1
ATOM 1512 O O . ILE A 1 197 ? 11.557 3.285 -19.098 1.00 96.19 197 ILE A O 1
ATOM 1516 N N . LEU A 1 198 ? 11.884 2.915 -16.903 1.00 94.19 198 LEU A N 1
ATOM 1517 C CA . LEU A 1 198 ? 13.130 3.667 -16.806 1.00 94.19 198 LEU A CA 1
ATOM 1518 C C . LEU A 1 198 ? 14.257 2.749 -16.356 1.00 94.19 198 LEU A C 1
ATOM 1520 O O . LEU A 1 198 ? 14.267 2.279 -15.225 1.00 94.19 198 LEU A O 1
ATOM 1524 N N . TYR A 1 199 ? 15.244 2.572 -17.219 1.00 89.62 199 TYR A N 1
ATOM 1525 C CA . TYR A 1 199 ? 16.509 1.950 -16.864 1.00 89.62 199 TYR A CA 1
ATOM 1526 C C . TYR A 1 199 ? 17.579 3.035 -16.725 1.00 89.62 199 TYR A C 1
ATOM 1528 O O . TYR A 1 199 ? 17.739 3.874 -17.615 1.00 89.62 199 TYR A O 1
ATOM 1536 N N . VAL A 1 200 ? 18.279 3.061 -15.589 1.00 86.25 200 VAL A N 1
ATOM 1537 C CA . VAL A 1 200 ? 19.352 4.032 -15.328 1.00 86.25 200 VAL A CA 1
ATOM 1538 C C . VAL A 1 200 ? 20.686 3.306 -15.347 1.00 86.25 200 VAL A C 1
ATOM 1540 O O . VAL A 1 200 ? 21.000 2.539 -14.442 1.00 86.25 200 VAL A O 1
ATOM 1543 N N . CYS A 1 201 ? 21.497 3.589 -16.362 1.00 74.38 201 CYS A N 1
ATOM 1544 C CA . CYS A 1 201 ? 22.846 3.052 -16.455 1.00 74.38 201 CYS A CA 1
ATOM 1545 C C . CYS A 1 201 ? 23.785 3.816 -15.514 1.00 74.38 201 CYS A C 1
ATOM 1547 O O . CYS A 1 201 ? 23.919 5.041 -15.619 1.00 74.38 201 CYS A O 1
ATOM 1549 N N . GLU A 1 202 ? 24.495 3.105 -14.636 1.00 67.62 202 GLU A N 1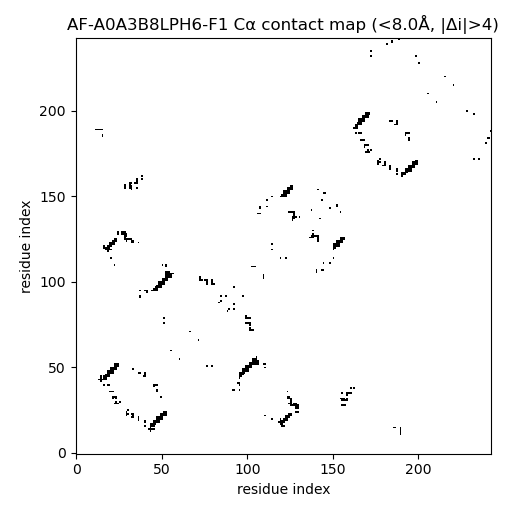
ATOM 1550 C CA . GLU A 1 202 ? 25.633 3.702 -13.943 1.00 67.62 202 GLU A CA 1
ATOM 1551 C C . GLU A 1 202 ? 26.735 4.025 -14.959 1.00 67.62 202 GLU A C 1
ATOM 1553 O O . GLU A 1 202 ? 27.197 3.173 -15.720 1.00 67.62 202 GLU A O 1
ATOM 1558 N N . SER A 1 203 ? 27.183 5.279 -14.969 1.00 63.88 203 SER A N 1
ATOM 1559 C CA . SER A 1 203 ? 28.392 5.645 -15.699 1.00 63.88 203 SER A CA 1
ATOM 1560 C C . SER A 1 203 ? 29.579 5.013 -14.979 1.00 63.88 203 SER A C 1
ATOM 1562 O O . SER A 1 203 ? 29.882 5.389 -13.844 1.00 63.88 203 SER A O 1
ATOM 1564 N N . LEU A 1 204 ? 30.246 4.045 -15.617 1.00 58.34 204 LEU A N 1
ATOM 1565 C CA . LEU A 1 204 ? 31.475 3.470 -15.077 1.00 58.34 204 LEU A CA 1
ATOM 1566 C C . LEU A 1 204 ? 32.452 4.611 -14.750 1.00 58.34 204 LEU A C 1
ATOM 1568 O O . LEU A 1 204 ? 32.757 5.420 -15.636 1.00 58.34 204 LEU A O 1
ATOM 1572 N N . PRO A 1 205 ? 32.989 4.699 -13.517 1.00 53.16 205 PRO A N 1
ATOM 1573 C CA . PRO A 1 205 ? 34.016 5.675 -13.218 1.00 53.16 205 PRO A CA 1
ATOM 1574 C C . PRO A 1 205 ? 35.248 5.317 -14.049 1.00 53.16 205 PRO A C 1
ATOM 1576 O O . PRO A 1 205 ? 35.994 4.392 -13.724 1.00 53.16 205 PRO A O 1
ATOM 1579 N N . ILE A 1 206 ? 35.473 6.047 -15.144 1.00 56.28 206 ILE A N 1
ATOM 1580 C CA . ILE A 1 206 ? 36.704 5.933 -15.925 1.00 56.28 206 ILE A CA 1
ATOM 1581 C C . ILE A 1 206 ? 37.830 6.486 -15.048 1.00 56.28 206 ILE A C 1
ATOM 1583 O O . ILE A 1 206 ? 38.136 7.679 -15.076 1.00 56.28 206 ILE A O 1
ATOM 1587 N N . SER A 1 207 ? 38.433 5.624 -14.229 1.00 53.28 207 SER A N 1
ATOM 1588 C CA . SER A 1 207 ? 39.623 5.981 -13.468 1.00 53.28 207 SER A CA 1
ATOM 1589 C C . SER A 1 207 ? 40.765 6.252 -14.453 1.00 53.28 207 SER A C 1
ATOM 1591 O O . SER A 1 207 ? 41.115 5.356 -15.231 1.00 53.28 207 SER A O 1
ATOM 1593 N N . PRO A 1 208 ? 41.408 7.435 -14.411 1.00 52.12 208 PRO A N 1
ATOM 1594 C CA . PRO A 1 208 ? 42.573 7.735 -15.246 1.00 52.12 208 PRO A CA 1
ATOM 1595 C C . PRO A 1 208 ? 43.722 6.732 -15.060 1.00 52.12 208 PRO A C 1
ATOM 1597 O O . PRO A 1 208 ? 44.565 6.587 -15.940 1.00 52.12 208 PRO A O 1
ATOM 1600 N N . LEU A 1 209 ? 43.749 6.025 -13.924 1.00 52.91 209 LEU A N 1
ATOM 1601 C CA . LEU A 1 209 ? 44.773 5.037 -13.583 1.00 52.91 209 LEU A CA 1
ATOM 1602 C C . LEU A 1 209 ? 44.589 3.690 -14.302 1.00 52.91 209 LEU A C 1
ATOM 1604 O O . LEU A 1 209 ? 45.564 2.964 -14.462 1.00 52.91 209 LEU A O 1
ATOM 1608 N N . ILE A 1 210 ? 43.372 3.352 -14.745 1.00 52.41 210 ILE A N 1
ATOM 1609 C CA . ILE A 1 210 ? 43.058 2.043 -15.351 1.00 52.41 210 ILE A CA 1
ATOM 1610 C C . ILE A 1 210 ? 43.132 2.107 -16.889 1.00 52.41 210 ILE A C 1
ATOM 1612 O O . ILE A 1 210 ? 43.109 1.085 -17.567 1.00 52.41 210 ILE A O 1
ATOM 1616 N N . SER A 1 211 ? 43.271 3.295 -17.488 1.00 53.31 211 SER A N 1
ATOM 1617 C CA . SER A 1 211 ? 43.333 3.429 -18.951 1.00 53.31 211 SER A CA 1
ATOM 1618 C C . SER A 1 211 ? 44.268 4.533 -19.459 1.00 53.31 211 SER A C 1
ATOM 1620 O O . SER A 1 211 ? 43.823 5.466 -20.127 1.00 53.31 211 SER A O 1
ATOM 1622 N N . PRO A 1 212 ? 45.591 4.404 -19.250 1.00 52.53 212 PRO A N 1
ATOM 1623 C CA . PRO A 1 212 ? 46.583 5.255 -19.916 1.00 52.53 212 PRO A CA 1
ATOM 1624 C C . PRO A 1 212 ? 46.683 5.010 -21.440 1.00 52.53 212 PRO A C 1
ATOM 1626 O O . PRO A 1 212 ? 47.360 5.763 -22.137 1.00 52.53 212 PRO A O 1
ATOM 1629 N N . HIS A 1 213 ? 46.017 3.971 -21.968 1.00 50.25 213 HIS A N 1
ATOM 1630 C CA . HIS A 1 213 ? 46.107 3.528 -23.367 1.00 50.25 213 HIS A CA 1
ATOM 1631 C C . HIS A 1 213 ? 44.755 3.383 -24.089 1.00 50.25 213 HIS A C 1
ATOM 1633 O O . HIS A 1 213 ? 44.711 2.773 -25.156 1.00 50.25 213 HIS A O 1
ATOM 1639 N N . LEU A 1 214 ? 43.655 3.937 -23.559 1.00 53.47 214 LEU A N 1
ATOM 1640 C CA . LEU A 1 214 ? 42.414 4.051 -24.339 1.00 53.47 214 LEU A CA 1
ATOM 1641 C C . LEU A 1 214 ? 42.657 5.022 -25.507 1.00 53.47 214 LEU A C 1
ATOM 1643 O O . LEU A 1 214 ? 42.643 6.238 -25.340 1.00 53.47 214 LEU A O 1
ATOM 1647 N N . THR A 1 215 ? 42.942 4.471 -26.686 1.00 55.16 215 THR A N 1
ATOM 1648 C CA . THR A 1 215 ? 43.164 5.205 -27.943 1.00 55.16 215 THR A CA 1
ATOM 1649 C C . THR A 1 215 ? 41.869 5.447 -28.720 1.00 55.16 215 THR A C 1
ATOM 1651 O O . THR A 1 215 ? 41.863 6.214 -29.683 1.00 55.16 215 THR A O 1
ATOM 1654 N N . SER A 1 216 ? 40.761 4.820 -28.315 1.00 55.94 216 SER A N 1
ATOM 1655 C CA . SER A 1 216 ? 39.432 5.106 -28.846 1.00 55.94 216 SER A CA 1
ATOM 1656 C C . SER A 1 216 ? 38.904 6.432 -28.272 1.00 55.94 216 SER A C 1
ATOM 1658 O O . SER A 1 216 ? 39.027 6.672 -27.068 1.00 55.94 216 SER A O 1
ATOM 1660 N N . PRO A 1 217 ? 38.300 7.311 -29.098 1.00 57.88 217 PRO A N 1
ATOM 1661 C CA . PRO A 1 217 ? 37.595 8.488 -28.599 1.00 57.88 217 PRO A CA 1
ATOM 1662 C C . PRO A 1 217 ? 36.579 8.050 -27.543 1.00 57.88 217 PRO A C 1
ATOM 1664 O O . PRO A 1 217 ? 35.848 7.089 -27.784 1.00 57.88 217 PRO A O 1
ATOM 1667 N N . LYS A 1 218 ? 36.523 8.744 -26.398 1.00 56.84 218 LYS A N 1
ATOM 1668 C CA . LYS A 1 218 ? 35.567 8.466 -25.308 1.00 56.84 218 LYS A CA 1
ATOM 1669 C C . LYS A 1 218 ? 34.148 8.209 -25.838 1.00 56.84 218 LYS A C 1
ATOM 1671 O O . LYS A 1 218 ? 33.499 7.268 -25.408 1.00 56.84 218 LYS A O 1
ATOM 1676 N N . GLU A 1 219 ? 33.733 8.979 -26.841 1.00 57.28 219 GLU A N 1
ATOM 1677 C CA . GLU A 1 219 ? 32.454 8.868 -27.558 1.00 57.28 219 GLU A CA 1
ATOM 1678 C C . GLU A 1 219 ? 32.184 7.475 -28.155 1.00 57.28 219 GLU A C 1
ATOM 1680 O O . GLU A 1 219 ? 31.063 6.989 -28.070 1.00 57.28 219 GLU A O 1
ATOM 1685 N N . LYS A 1 220 ? 33.196 6.788 -28.707 1.00 60.12 220 LYS A N 1
ATOM 1686 C CA . LYS A 1 220 ? 33.024 5.431 -29.258 1.00 60.12 220 LYS A CA 1
ATOM 1687 C C . LYS A 1 220 ? 32.847 4.373 -28.171 1.00 60.12 220 LYS A C 1
ATOM 1689 O O . LYS A 1 220 ? 32.127 3.407 -28.391 1.00 60.12 220 LYS A O 1
ATOM 1694 N N . LEU A 1 221 ? 33.508 4.544 -27.024 1.00 61.16 221 LEU A N 1
ATOM 1695 C CA . LEU A 1 221 ? 33.387 3.621 -25.894 1.00 61.16 221 LEU A CA 1
ATOM 1696 C C . LEU A 1 221 ? 32.005 3.754 -25.237 1.00 61.16 221 LEU A C 1
ATOM 1698 O O . LEU A 1 221 ? 31.348 2.744 -25.001 1.00 61.16 221 LEU A O 1
ATOM 1702 N N . PHE A 1 222 ? 31.547 4.992 -25.017 1.00 64.75 222 PHE A N 1
ATOM 1703 C CA . PHE A 1 222 ? 30.204 5.265 -24.499 1.00 64.75 222 PHE A CA 1
ATOM 1704 C C . PHE A 1 222 ? 29.112 4.774 -25.449 1.00 64.75 222 PHE A C 1
ATOM 1706 O O . PHE A 1 222 ? 28.207 4.097 -24.985 1.00 64.75 222 PHE A O 1
ATOM 1713 N N . GLY A 1 223 ? 29.248 5.005 -26.761 1.00 65.81 223 GLY A N 1
ATOM 1714 C CA . GLY A 1 223 ? 28.281 4.504 -27.743 1.00 65.81 223 GLY A CA 1
ATOM 1715 C C . GLY A 1 223 ? 28.150 2.978 -27.724 1.00 65.81 223 GLY A C 1
ATOM 1716 O O . GLY A 1 223 ? 27.039 2.466 -27.675 1.00 65.81 223 GLY A O 1
ATOM 1717 N N . SER A 1 224 ? 29.269 2.242 -27.663 1.00 70.38 224 SER A N 1
ATOM 1718 C CA . SER A 1 224 ? 29.217 0.772 -27.572 1.00 70.38 224 SER A CA 1
ATOM 1719 C C . SER A 1 224 ? 28.612 0.260 -26.262 1.00 70.38 224 SER A C 1
ATOM 1721 O O . SER A 1 224 ? 28.005 -0.805 -26.244 1.00 70.38 224 SER A O 1
ATOM 1723 N N . TYR A 1 225 ? 28.783 1.005 -25.166 1.00 73.81 225 TYR A N 1
ATOM 1724 C CA . TYR A 1 225 ? 28.237 0.638 -23.863 1.00 73.81 225 TYR A CA 1
ATOM 1725 C C . TYR A 1 225 ? 26.739 0.954 -23.779 1.00 73.81 225 TYR A C 1
ATOM 1727 O O . TYR A 1 225 ? 25.972 0.126 -23.309 1.00 73.81 225 TYR A O 1
ATOM 1735 N N . GLU A 1 226 ? 26.304 2.110 -24.289 1.00 75.94 226 GLU A N 1
ATOM 1736 C CA . GLU A 1 226 ? 24.883 2.454 -24.414 1.00 75.94 226 GLU A CA 1
ATOM 1737 C C . GLU A 1 226 ? 24.129 1.446 -25.285 1.00 75.94 226 GLU A C 1
ATOM 1739 O O . GLU A 1 226 ? 23.030 1.040 -24.920 1.00 75.94 226 GLU A O 1
ATOM 1744 N N . GLU A 1 227 ? 24.721 1.009 -26.398 1.00 81.12 227 GLU A N 1
ATOM 1745 C CA . GLU A 1 227 ? 24.112 0.027 -27.301 1.00 81.12 227 GLU A CA 1
ATOM 1746 C C . GLU A 1 227 ? 23.959 -1.344 -26.624 1.00 81.12 227 GLU A C 1
ATOM 1748 O O . GLU A 1 227 ? 22.860 -1.888 -26.611 1.00 81.12 227 GLU A O 1
ATOM 1753 N N . GLN A 1 228 ? 25.001 -1.841 -25.945 1.00 79.94 228 GLN A N 1
ATOM 1754 C CA . GLN A 1 228 ? 24.929 -3.087 -25.161 1.00 79.94 228 GLN A CA 1
ATOM 1755 C C . GLN A 1 228 ? 23.897 -3.017 -24.031 1.00 79.94 228 GLN A C 1
ATOM 1757 O O . GLN A 1 228 ? 23.170 -3.975 -23.785 1.00 79.94 228 GLN A O 1
ATOM 1762 N N . MET A 1 229 ? 23.820 -1.883 -23.331 1.00 80.62 229 MET A N 1
ATOM 1763 C CA . MET A 1 229 ? 22.855 -1.695 -22.246 1.00 80.62 229 MET A CA 1
ATOM 1764 C C . MET A 1 229 ? 21.428 -1.585 -22.781 1.00 80.62 229 MET A C 1
ATOM 1766 O O . MET A 1 229 ? 20.499 -2.068 -22.140 1.00 80.62 229 MET A O 1
ATOM 1770 N N . LYS A 1 230 ? 21.250 -0.986 -23.964 1.00 84.94 230 LYS A N 1
ATOM 1771 C CA . LYS A 1 230 ? 19.963 -0.961 -24.654 1.00 84.94 230 LYS A CA 1
ATOM 1772 C C . LYS A 1 230 ? 19.542 -2.363 -25.088 1.00 84.94 230 LYS A C 1
ATOM 1774 O O . LYS A 1 230 ? 18.391 -2.707 -24.877 1.00 84.94 230 LYS A O 1
ATOM 1779 N N . GLU A 1 231 ? 20.450 -3.165 -25.641 1.00 87.75 231 GLU A N 1
ATOM 1780 C CA . GLU A 1 231 ? 20.171 -4.564 -25.992 1.00 87.75 231 GLU A CA 1
ATOM 1781 C C . GLU A 1 231 ? 19.770 -5.383 -24.760 1.00 87.75 231 GLU A C 1
ATOM 1783 O O . GLU A 1 231 ? 18.743 -6.049 -24.789 1.00 87.75 231 GLU A O 1
ATOM 1788 N N . ALA A 1 232 ? 20.514 -5.272 -23.654 1.00 86.06 232 ALA A N 1
ATOM 1789 C CA . ALA A 1 232 ? 20.181 -5.963 -22.406 1.00 86.06 232 ALA A CA 1
ATOM 1790 C C . ALA A 1 232 ? 18.837 -5.503 -21.814 1.00 86.06 232 ALA A C 1
ATOM 1792 O O . ALA A 1 232 ? 18.100 -6.304 -21.240 1.00 86.06 232 ALA A O 1
ATOM 1793 N N . PHE A 1 233 ? 18.510 -4.214 -21.942 1.00 89.81 233 PHE A N 1
ATOM 1794 C CA . PHE A 1 233 ? 17.212 -3.685 -21.535 1.00 89.81 233 PHE A CA 1
ATOM 1795 C C . PHE A 1 233 ? 16.086 -4.201 -22.436 1.00 89.81 233 PHE A C 1
ATOM 1797 O O . PHE A 1 233 ? 15.074 -4.654 -21.917 1.00 89.81 233 PHE A O 1
ATOM 1804 N N . ASP A 1 234 ? 16.269 -4.181 -23.758 1.00 91.06 234 ASP A N 1
ATOM 1805 C CA . ASP A 1 234 ? 15.296 -4.708 -24.717 1.00 91.06 234 ASP A CA 1
ATOM 1806 C C . ASP A 1 234 ? 15.049 -6.211 -24.461 1.00 91.06 234 ASP A C 1
ATOM 1808 O O . ASP A 1 234 ? 13.893 -6.611 -24.355 1.00 91.06 234 ASP A O 1
ATOM 1812 N N . GLU A 1 235 ? 16.106 -7.010 -24.247 1.00 91.00 235 GLU A N 1
ATOM 1813 C CA . GLU A 1 235 ? 16.025 -8.436 -23.876 1.00 91.00 235 GLU A CA 1
ATOM 1814 C C . GLU A 1 235 ? 15.271 -8.638 -22.553 1.00 91.00 235 GLU A C 1
ATOM 1816 O O . GLU A 1 235 ? 14.378 -9.476 -22.465 1.00 91.00 235 GLU A O 1
ATOM 1821 N N . PHE A 1 236 ? 15.570 -7.834 -21.526 1.00 90.62 236 PHE A N 1
ATOM 1822 C CA . PHE A 1 236 ? 14.863 -7.889 -20.244 1.00 90.62 236 PHE A CA 1
ATOM 1823 C C . PHE A 1 236 ? 13.350 -7.670 -20.400 1.00 90.62 236 PHE A C 1
ATOM 1825 O O . PHE A 1 236 ? 12.566 -8.282 -19.674 1.00 90.62 236 PHE A O 1
ATOM 1832 N N . LEU A 1 237 ? 12.930 -6.814 -21.337 1.00 94.19 237 LEU A N 1
ATOM 1833 C CA . LEU A 1 237 ? 11.520 -6.507 -21.575 1.00 94.19 237 LEU A CA 1
ATOM 1834 C C . LEU A 1 237 ? 10.772 -7.589 -22.368 1.00 94.19 237 LEU A C 1
ATOM 1836 O O . LEU A 1 237 ? 9.543 -7.603 -22.310 1.00 94.19 237 LEU A O 1
ATOM 1840 N N . GLU A 1 238 ? 11.460 -8.494 -23.072 1.00 93.44 238 GLU A N 1
ATOM 1841 C CA . GLU A 1 238 ? 10.816 -9.543 -23.887 1.00 93.44 238 GLU A CA 1
ATOM 1842 C C . GLU A 1 238 ? 9.951 -10.506 -23.058 1.00 93.44 238 GLU A C 1
ATOM 1844 O O . GLU A 1 238 ? 9.003 -11.098 -23.574 1.00 93.44 238 GLU A O 1
ATOM 1849 N N . ASP A 1 239 ? 10.239 -10.627 -21.763 1.00 91.00 239 ASP A N 1
ATOM 1850 C CA . ASP A 1 239 ? 9.515 -11.506 -20.843 1.00 91.00 239 ASP A CA 1
ATOM 1851 C C . ASP A 1 239 ? 8.149 -10.957 -20.396 1.00 91.00 239 ASP A C 1
ATOM 1853 O O . ASP A 1 239 ? 7.402 -11.651 -19.701 1.00 91.00 239 ASP A O 1
ATOM 1857 N N . PHE A 1 240 ? 7.816 -9.713 -20.747 1.00 94.38 240 PHE A N 1
ATOM 1858 C CA . PHE A 1 240 ? 6.630 -9.024 -20.247 1.00 94.38 240 PHE A CA 1
ATOM 1859 C C . PHE A 1 240 ? 5.576 -8.836 -21.339 1.00 94.38 240 PHE A C 1
ATOM 1861 O O . PHE A 1 240 ? 5.852 -8.380 -22.447 1.00 94.38 240 PHE A O 1
ATOM 1868 N N . ASP A 1 241 ? 4.321 -9.117 -20.994 1.00 92.50 241 ASP A N 1
ATOM 1869 C CA . ASP A 1 241 ? 3.175 -8.774 -21.832 1.00 92.50 241 ASP A CA 1
ATOM 1870 C C . ASP A 1 241 ? 2.675 -7.370 -21.481 1.00 92.50 241 ASP A C 1
ATOM 1872 O O . ASP A 1 241 ? 2.001 -7.177 -20.468 1.00 92.50 241 ASP A O 1
ATOM 1876 N N . PHE A 1 242 ? 2.943 -6.385 -22.333 1.00 90.31 242 PHE A N 1
ATOM 1877 C CA . PHE A 1 242 ? 2.478 -5.010 -22.125 1.00 90.31 242 PHE A CA 1
ATOM 1878 C C . PHE A 1 242 ? 1.019 -4.768 -22.545 1.00 90.31 242 PHE A C 1
ATOM 1880 O O . PHE A 1 242 ? 0.471 -3.717 -22.205 1.00 90.31 242 PHE A O 1
ATOM 1887 N N . GLY A 1 243 ? 0.349 -5.765 -23.140 1.00 71.94 243 GLY A N 1
ATOM 1888 C CA . GLY A 1 243 ? -1.035 -5.667 -23.621 1.00 71.94 243 GLY A CA 1
ATOM 1889 C C . GLY A 1 243 ? -1.156 -5.278 -25.088 1.00 71.94 243 GLY A C 1
ATOM 1890 O O . GLY A 1 243 ? -0.348 -4.454 -25.571 1.00 71.94 243 GLY A O 1
#

Sequence (243 aa):
MLVHMQVLMTGGPMGLFKHIVVGTDFSQQADVAVQEAVYLARQHEAKLSILHVIDERAVNYQESLPLSPEEFETLLAQEAKRTLFETFGEDSLNSVDIKTIAMFGRPQYELSSYCQSNDVDLVVAGRRGDSPLKQVLLGSTAEKLMRQSPIPTLLVAHPEANGFKNVLAPVDGSEASRDALQYAVDFAKASGANLHILYVCESLPISPLISPHLTSPKEKLFGSYEEQMKEAFDEFLEDFDFG

Foldseek 3Di:
DDDPPPPPPPDFPQAPWAEEEEEDPPAPLSVLLVLQQLVNCLLNVHAYEYEYEDAPVVDPPDDDDPDDPVRVQVVVQVVQVVSNCVVQNPVSVVSHNYHGGYHYHHRLVVVQVCCVVPVGQEYTYEQAGPDPPPPDRGHPSRVCCVVPRPHHYHYGHGRPPPFAAEDEQEAALDPVSLVSVQVSLSRCSSRVHHYHYDYDDDDPPPDCVVPPPPPDDPVVVVVVVVVVVVVSVVVSCVVDDND

pLDDT: mean 79.62, std 17.19, range [23.91, 96.94]

Solvent-accessible surface area (backbone atoms only — not comparable to full-atom values): 14290 Å² total; per-residue (Å²): 139,80,82,81,79,74,76,79,78,73,85,66,70,84,45,93,39,60,25,37,36,29,50,37,83,82,23,76,40,14,49,34,16,47,53,43,47,53,51,50,21,51,74,27,75,12,37,33,38,42,35,34,50,46,44,57,85,81,43,94,75,86,79,86,69,102,58,55,74,68,60,46,41,50,52,46,21,51,49,54,43,51,51,52,42,71,74,61,36,61,76,66,53,72,67,41,60,69,45,65,43,42,48,81,37,54,52,58,55,56,54,50,55,50,40,76,74,60,75,44,54,33,40,29,27,18,35,34,66,86,63,89,65,84,84,62,90,54,24,76,51,43,53,46,42,77,76,67,50,94,45,56,68,49,69,30,87,68,64,62,93,80,61,59,65,67,43,79,40,70,38,80,83,45,71,71,32,50,56,50,40,53,52,47,47,55,49,21,66,59,58,71,21,47,75,44,78,43,73,74,80,81,76,74,83,81,52,73,86,83,49,89,74,71,82,66,58,69,67,60,57,50,51,56,49,53,50,54,52,48,51,54,49,55,59,64,49,69,81,57,84,86,125

Secondary structure (DSSP, 8-state):
------------SS-S-SEEEEEE-SSHHHHHHHHHHHHHHHHHT-EEEEEEEEETTT---SSS----HHHHHHHHHHHHHHHHHHHH-HHHHTTS-EEEEEEEE-HHHHHHHHHHHTT-SEEEEES--S-S-TT-SS-HHHHHHHHH-SS-EEEESS--TT--SEEEEEE-SSHHHHHHHHHHHHHHHHHTPEEEEEE--------TTT-TT--S-HHHHHHHHHHHHHHHHHHHHTT----